Protein AF-A0A081A0J0-F1 (afdb_monomer)

Mean predicted aligned error: 15.96 Å

Radius of gyration: 33.08 Å; Cα contacts (8 Å, |Δi|>4): 119; chains: 1; bounding box: 61×86×114 Å

Solvent-accessible surface area (backbone atoms only — not comparable to full-atom values): 12455 Å² total; per-residue (Å²): 136,82,89,84,88,85,89,86,85,86,84,87,86,90,79,86,80,77,79,76,72,68,65,64,58,53,53,52,49,51,52,50,52,48,49,53,52,51,49,53,51,49,54,53,50,51,51,54,50,49,53,53,51,50,54,51,49,50,53,50,50,52,32,48,75,68,59,72,46,72,76,83,75,80,71,72,75,49,69,66,52,48,48,55,51,52,52,52,51,51,54,52,50,50,54,48,49,53,46,9,69,77,33,59,76,44,78,48,78,39,73,66,53,87,80,46,54,74,67,50,39,56,47,51,37,48,51,53,53,50,50,50,63,51,37,79,70,44,95,74,20,47,26,35,34,35,20,27,44,46,77,64,41,40,57,54,40,67,71,39,88,58,52,92,70,43,80,50,46,46,80,37,64,53,50,60,75,82,75,45,63,73,91,79,61,74,84,83,66,96,70,73,90,78,79,77,78,75,90,70,84,86,128

Foldseek 3Di:
DDDDDDDDDDDDDDDDDDDPPPPVVVVVVVVVVVVVVVVVVVVVVVVVVVVVVVVVVVVVVVCVVVCVDPDPDPQPPPPVSVVVVVVVVVVVVVVVQVLQVVAAEEEAECLCVVVDDPVRLLVVLVVVVVLLVVQSVDPRHHQYEHELDDDVNVVNQVVDPCSVVRHSYHYDNHHVVVVDDPVPDDDDDPDDDPPDDDDDDDD

InterPro domains:
  IPR007356 tRNA (guanine(9)-N1)-methyltransferase, eukaryotic [PF27710] (30-186)
  IPR007356 tRNA (guanine(9)-N1)-methyltransferase, eukaryotic [PTHR13563] (6-186)
  IPR028564 tRNA methyltransferase TRM10-type domain [PS51675] (92-203)
  IPR038459 tRNA methyltransferase TRM10-type domain superfamily [G3DSA:3.40.1280.30] (85-187)

Structure (mmCIF, N/CA/C/O backbone):
data_AF-A0A081A0J0-F1
#
_entry.id   AF-A0A081A0J0-F1
#
loop_
_atom_site.group_PDB
_atom_site.id
_atom_site.type_symbol
_atom_site.label_atom_id
_atom_site.label_alt_id
_atom_site.label_comp_id
_atom_site.label_asym_id
_atom_site.label_entity_id
_atom_site.label_seq_id
_atom_site.pdbx_PDB_ins_code
_atom_site.Cartn_x
_atom_site.Cartn_y
_atom_site.Cartn_z
_atom_site.occupancy
_atom_site.B_iso_or_equiv
_atom_site.auth_seq_id
_atom_site.auth_comp_id
_atom_site.auth_asym_id
_atom_site.auth_atom_id
_atom_site.pdbx_PDB_model_num
ATOM 1 N N . MET A 1 1 ? -17.855 55.558 83.264 1.00 35.78 1 MET A N 1
ATOM 2 C CA . MET A 1 1 ? -18.485 54.703 84.287 1.00 35.78 1 MET A CA 1
ATOM 3 C C . MET A 1 1 ? -18.697 53.335 83.668 1.00 35.78 1 MET A C 1
ATOM 5 O O . MET A 1 1 ? -19.399 53.259 82.674 1.00 35.78 1 MET A O 1
ATOM 9 N N . VAL A 1 2 ? -18.033 52.347 84.274 1.00 34.56 2 VAL A N 1
ATOM 10 C CA . VAL A 1 2 ? -18.239 50.886 84.268 1.00 34.56 2 VAL A CA 1
ATOM 11 C C . VAL A 1 2 ? -18.224 50.082 82.958 1.00 34.56 2 VAL A C 1
ATOM 13 O O . VAL A 1 2 ? -19.117 50.157 82.121 1.00 34.56 2 VAL A O 1
ATOM 16 N N . ASP A 1 3 ? -17.192 49.236 82.898 1.00 29.67 3 ASP A N 1
ATOM 17 C CA . ASP A 1 3 ? -17.058 47.958 82.199 1.00 29.67 3 ASP A CA 1
ATOM 18 C C . ASP A 1 3 ? -18.281 47.037 82.278 1.00 29.67 3 ASP A C 1
ATOM 20 O O . ASP A 1 3 ? -18.884 46.924 83.344 1.00 29.67 3 ASP A O 1
ATOM 24 N N . ILE A 1 4 ? -18.499 46.241 81.219 1.00 32.28 4 ILE A N 1
ATOM 25 C CA . ILE A 1 4 ? -18.942 44.839 81.326 1.00 32.28 4 ILE A CA 1
ATOM 26 C C . ILE A 1 4 ? -18.208 43.991 80.270 1.00 32.28 4 ILE A C 1
ATOM 28 O O . ILE A 1 4 ? -18.340 44.204 79.067 1.00 32.28 4 ILE A O 1
ATOM 32 N N . SER A 1 5 ? -17.438 43.016 80.761 1.00 37.41 5 SER A N 1
ATOM 33 C CA . SER A 1 5 ? -16.787 41.926 80.018 1.00 37.41 5 SER A CA 1
ATOM 34 C C . SER A 1 5 ? -17.764 40.813 79.627 1.00 37.41 5 SER A C 1
ATOM 36 O O . SER A 1 5 ? -18.626 40.462 80.428 1.00 37.41 5 SER A O 1
ATOM 38 N N . ALA A 1 6 ? -17.511 40.138 78.499 1.00 34.03 6 ALA A N 1
ATOM 39 C CA . ALA A 1 6 ? -17.708 38.688 78.367 1.00 34.03 6 ALA A CA 1
ATOM 40 C C . ALA A 1 6 ? -16.880 38.112 77.198 1.00 34.03 6 ALA A C 1
ATOM 42 O O . ALA A 1 6 ? -16.953 38.578 76.066 1.00 34.03 6 ALA A O 1
ATOM 43 N N . SER A 1 7 ? -16.086 37.088 77.511 1.00 37.38 7 SER A N 1
ATOM 44 C CA . SER A 1 7 ? -15.178 36.332 76.636 1.00 37.38 7 SER A CA 1
ATOM 45 C C . SER A 1 7 ? -15.886 35.143 75.981 1.00 37.38 7 SER A C 1
ATOM 47 O O . SER A 1 7 ? -16.663 34.495 76.677 1.00 37.38 7 SER A O 1
ATOM 49 N N . THR A 1 8 ? -15.573 34.772 74.724 1.00 29.36 8 THR A N 1
ATOM 50 C CA . THR A 1 8 ? -15.592 33.359 74.262 1.00 29.36 8 THR A CA 1
ATOM 51 C C . THR A 1 8 ? -14.765 33.111 72.971 1.00 29.36 8 THR A C 1
ATOM 53 O O . THR A 1 8 ? -15.042 33.702 71.937 1.00 29.36 8 THR A O 1
ATOM 56 N N . LYS A 1 9 ? -13.848 32.126 73.070 1.00 33.59 9 LYS A N 1
ATOM 57 C CA . LYS A 1 9 ? -13.232 31.194 72.078 1.00 33.59 9 LYS A CA 1
ATOM 58 C C . LYS A 1 9 ? -12.289 31.656 70.942 1.00 33.59 9 LYS A C 1
ATOM 60 O O . LYS A 1 9 ? -12.635 32.442 70.074 1.00 33.59 9 LYS A O 1
ATOM 65 N N . GLN A 1 10 ? -11.129 30.981 70.926 1.00 35.88 10 GLN A N 1
ATOM 66 C CA . GLN A 1 10 ? -10.092 30.908 69.880 1.00 35.88 10 GLN A CA 1
ATOM 67 C C . GLN A 1 10 ? -10.575 30.251 68.567 1.00 35.88 10 GLN A C 1
ATOM 69 O O . GLN A 1 10 ? -11.577 29.528 68.578 1.00 35.88 10 GLN A O 1
ATOM 74 N N . PRO A 1 11 ? -9.811 30.419 67.467 1.00 31.38 11 PRO A N 1
ATOM 75 C CA . PRO A 1 11 ? -8.870 29.351 67.081 1.00 31.38 11 PRO A CA 1
ATOM 76 C C . PRO A 1 11 ? -7.475 29.855 66.630 1.00 31.38 11 PRO A C 1
ATOM 78 O O . PRO A 1 11 ? -7.340 30.930 66.056 1.00 31.38 11 PRO A O 1
ATOM 81 N N . GLU A 1 12 ? -6.436 29.055 66.879 1.00 38.41 12 GLU A N 1
ATOM 82 C CA . GLU A 1 12 ? -5.125 29.079 66.185 1.00 38.41 12 GLU A CA 1
ATOM 83 C C . GLU A 1 12 ? -5.202 28.193 64.912 1.00 38.41 12 GLU A C 1
ATOM 85 O O . GLU A 1 12 ? -6.153 27.406 64.829 1.00 38.41 12 GLU A O 1
ATOM 90 N N . PRO A 1 13 ? -4.215 28.148 63.982 1.00 44.72 13 PRO A N 1
ATOM 91 C CA . PRO A 1 13 ? -3.017 28.988 63.775 1.00 44.72 13 PRO A CA 1
ATOM 92 C C . PRO A 1 13 ? -2.791 29.404 62.286 1.00 44.72 13 PRO A C 1
ATOM 94 O O . PRO A 1 13 ? -3.307 28.769 61.373 1.00 44.72 13 PRO A O 1
ATOM 97 N N . GLU A 1 14 ? -1.922 30.384 62.000 1.00 33.69 14 GLU A N 1
ATOM 98 C CA . GLU A 1 14 ? -1.293 30.526 60.666 1.00 33.69 14 GLU A CA 1
ATOM 99 C C . GLU A 1 14 ? 0.231 30.643 60.811 1.00 33.69 14 GLU A C 1
ATOM 101 O O . GLU A 1 14 ? 0.771 31.666 61.229 1.00 33.69 14 GLU A O 1
ATOM 106 N N . GLN A 1 15 ? 0.929 29.555 60.475 1.00 38.56 15 GLN A N 1
ATOM 107 C CA . GLN A 1 15 ? 2.358 29.558 60.165 1.00 38.56 15 GLN A CA 1
ATOM 108 C C . GLN A 1 15 ? 2.539 29.506 58.639 1.00 38.56 15 GLN A C 1
ATOM 110 O O . GLN A 1 15 ? 1.732 28.876 57.950 1.00 38.56 15 GLN A O 1
ATOM 115 N N . PRO A 1 16 ? 3.594 30.135 58.093 1.00 39.69 16 PRO A N 1
ATOM 116 C CA . PRO A 1 16 ? 3.792 30.251 56.656 1.00 39.69 16 PRO A CA 1
ATOM 117 C C . PRO A 1 16 ? 4.185 28.898 56.050 1.00 39.69 16 PRO A C 1
ATOM 119 O O . PRO A 1 16 ? 5.187 28.293 56.433 1.00 39.69 16 PRO A O 1
ATOM 122 N N . VAL A 1 17 ? 3.406 28.428 55.073 1.00 37.28 17 VAL A N 1
ATOM 123 C CA . VAL A 1 17 ? 3.723 27.219 54.306 1.00 37.28 17 VAL A CA 1
ATOM 124 C C . VAL A 1 17 ? 4.858 27.551 53.338 1.00 37.28 17 VAL A C 1
ATOM 126 O O . VAL A 1 17 ? 4.691 28.326 52.396 1.00 37.28 17 VAL A O 1
ATOM 129 N N . ALA A 1 18 ? 6.035 26.988 53.604 1.00 40.03 18 ALA A N 1
ATOM 130 C CA . ALA A 1 18 ? 7.190 27.061 52.726 1.00 40.03 18 ALA A CA 1
ATOM 131 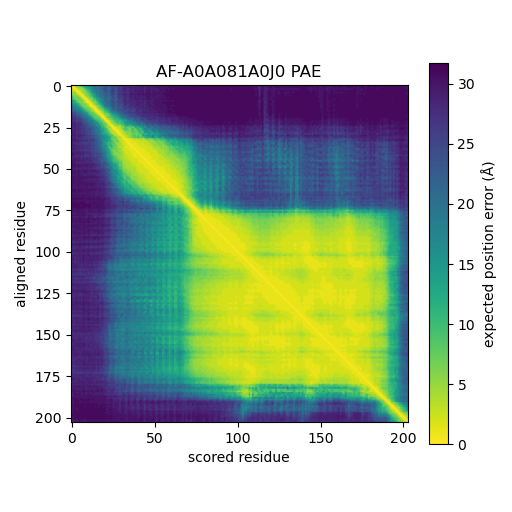C C . ALA A 1 18 ? 6.851 26.449 51.358 1.00 40.03 18 ALA A C 1
ATOM 133 O O . ALA A 1 18 ? 6.426 25.297 51.259 1.00 40.03 18 ALA A O 1
ATOM 134 N N . VAL A 1 19 ? 7.043 27.242 50.307 1.00 41.38 19 VAL A N 1
ATOM 135 C CA . VAL A 1 19 ? 6.920 26.818 48.914 1.00 41.38 19 VAL A CA 1
ATOM 136 C C . VAL A 1 19 ? 7.998 25.773 48.629 1.00 41.38 19 VAL A C 1
ATOM 138 O O . VAL A 1 19 ? 9.189 26.009 48.831 1.00 41.38 19 VAL A O 1
ATOM 141 N N . ASP A 1 20 ? 7.556 24.601 48.190 1.00 45.34 20 ASP A N 1
ATOM 142 C CA . ASP A 1 20 ? 8.378 23.429 47.916 1.00 45.34 20 ASP A CA 1
ATOM 143 C C . ASP A 1 20 ? 9.241 23.652 46.654 1.00 45.34 20 ASP A C 1
ATOM 145 O O . ASP A 1 20 ? 8.882 23.291 45.532 1.00 45.34 20 ASP A O 1
ATOM 149 N N . GLU A 1 21 ? 10.406 24.282 46.830 1.00 45.16 21 GLU A N 1
ATOM 150 C CA . GLU A 1 21 ? 11.429 24.502 45.793 1.00 45.16 21 GLU A CA 1
ATOM 151 C C . GLU A 1 21 ? 12.069 23.198 45.264 1.00 45.16 21 GLU A C 1
ATOM 153 O O . GLU A 1 21 ? 12.867 23.230 44.321 1.00 45.16 21 GLU A O 1
ATOM 158 N N . LYS A 1 22 ? 11.744 22.022 45.822 1.00 43.72 22 LYS A N 1
ATOM 159 C CA . LYS A 1 22 ? 12.423 20.765 45.462 1.00 43.72 22 LYS A CA 1
ATOM 160 C C . LYS A 1 22 ? 11.859 20.052 44.231 1.00 43.72 22 LYS A C 1
ATOM 162 O O . LYS A 1 22 ? 12.609 19.295 43.611 1.00 43.72 22 LYS A O 1
ATOM 167 N N . SER A 1 23 ? 10.611 20.295 43.818 1.00 44.69 23 SER A N 1
ATOM 168 C CA . SER A 1 23 ? 10.007 19.555 42.689 1.00 44.69 23 SER A CA 1
ATOM 169 C C . SER A 1 23 ? 10.468 20.053 41.306 1.00 44.69 23 SER A C 1
ATOM 171 O O . SER A 1 23 ? 10.679 19.256 40.392 1.00 44.69 23 SER A O 1
ATOM 173 N N . SER A 1 24 ? 10.750 21.352 41.164 1.00 53.38 24 SER A N 1
ATOM 174 C CA . SER A 1 24 ? 11.194 21.967 39.899 1.00 53.38 24 SER A CA 1
ATOM 175 C C . SER A 1 24 ? 12.611 21.530 39.480 1.00 53.38 24 SER A C 1
ATOM 177 O O . SER A 1 24 ? 12.898 21.284 38.302 1.00 53.38 24 SER A O 1
ATOM 179 N N . GLY A 1 25 ? 13.514 21.355 40.452 1.00 50.28 25 GLY A N 1
ATOM 180 C CA . GLY A 1 25 ? 14.921 21.033 40.197 1.00 50.28 25 GLY A CA 1
ATOM 181 C C . GLY A 1 25 ? 15.172 19.604 39.700 1.00 50.28 25 GLY A C 1
ATOM 182 O O . GLY A 1 25 ? 16.111 19.372 38.929 1.00 50.28 25 GLY A O 1
ATOM 183 N N . GLU A 1 26 ? 14.353 18.632 40.107 1.00 53.06 26 GLU A N 1
ATOM 184 C CA . GLU A 1 26 ? 14.495 17.244 39.654 1.00 53.06 26 GLU A CA 1
ATOM 185 C C . GLU A 1 26 ? 13.998 17.036 38.226 1.00 53.06 26 GLU A C 1
ATOM 187 O O . GLU A 1 26 ? 14.663 16.347 37.445 1.00 53.06 26 GLU A O 1
ATOM 192 N N . ASP A 1 27 ? 12.876 17.648 37.854 1.00 55.06 27 ASP A N 1
ATOM 193 C CA . ASP A 1 27 ? 12.327 17.526 36.506 1.00 55.06 27 ASP A CA 1
ATOM 194 C C . ASP A 1 27 ? 13.166 18.295 35.482 1.00 55.06 27 ASP A C 1
ATOM 196 O O . ASP A 1 27 ? 13.458 17.760 34.407 1.00 55.06 27 ASP A O 1
ATOM 200 N N . ALA A 1 28 ? 13.717 19.457 35.847 1.00 59.22 28 ALA A N 1
ATOM 201 C CA . ALA A 1 28 ? 14.722 20.151 35.041 1.00 59.22 28 ALA A CA 1
ATOM 202 C C . ALA A 1 28 ? 16.007 19.311 34.852 1.00 59.22 28 ALA A C 1
ATOM 204 O O . ALA A 1 28 ? 16.533 19.201 33.737 1.00 59.22 28 ALA A O 1
ATOM 205 N N . LYS A 1 29 ? 16.492 18.629 35.904 1.00 59.88 29 LYS A N 1
ATOM 206 C CA . LYS A 1 29 ? 17.643 17.704 35.816 1.00 59.88 29 LYS A CA 1
ATOM 207 C C . LYS A 1 29 ? 17.339 16.460 34.975 1.00 59.88 29 LYS A C 1
ATOM 209 O O . LYS A 1 29 ? 18.210 16.006 34.225 1.00 59.88 29 LYS A O 1
ATOM 214 N N . LYS A 1 30 ? 16.127 15.899 35.057 1.00 62.09 30 LYS A N 1
ATOM 215 C CA . LYS A 1 30 ? 15.680 14.761 34.230 1.00 62.09 30 LYS A CA 1
ATOM 216 C C . LYS A 1 30 ? 15.554 15.166 32.760 1.00 62.09 30 LYS A C 1
ATOM 218 O O . LYS A 1 30 ? 16.035 14.427 31.898 1.00 62.09 30 LYS A O 1
ATOM 223 N N . LEU A 1 31 ? 14.996 16.342 32.466 1.00 61.31 31 LEU A N 1
ATOM 224 C CA . LEU A 1 31 ? 14.929 16.916 31.116 1.00 61.31 31 LEU A CA 1
ATOM 225 C C . LEU A 1 31 ? 16.332 17.152 30.536 1.00 61.31 31 LEU A C 1
ATOM 227 O O . LEU A 1 31 ? 16.601 16.727 29.411 1.00 61.31 31 LEU A O 1
ATOM 231 N N . SER A 1 32 ? 17.258 17.699 31.329 1.00 74.25 32 SER A N 1
ATOM 232 C CA . SER A 1 32 ? 18.666 17.898 30.953 1.00 74.25 32 SER A CA 1
ATOM 233 C C . SER A 1 32 ? 19.398 16.574 30.667 1.00 74.25 32 SER A C 1
ATOM 235 O O . SER A 1 32 ? 20.019 16.408 29.613 1.00 74.25 32 SER A O 1
ATOM 237 N N . LYS A 1 33 ? 19.223 15.547 31.514 1.00 76.19 33 LYS A N 1
ATOM 238 C CA . LYS A 1 33 ? 19.735 14.185 31.250 1.00 76.19 33 LYS A CA 1
ATOM 239 C C . LYS A 1 33 ? 19.138 13.568 29.982 1.00 76.19 33 LYS A C 1
ATOM 241 O O . LYS A 1 33 ? 19.832 12.855 29.253 1.00 76.19 33 LYS A O 1
ATOM 246 N N . ARG A 1 34 ? 17.857 13.820 29.699 1.00 80.19 34 ARG A N 1
ATOM 247 C CA . ARG A 1 34 ? 17.163 13.303 28.510 1.00 80.19 34 ARG A CA 1
ATOM 248 C C . ARG A 1 34 ? 17.655 13.988 27.233 1.00 80.19 34 ARG A C 1
ATOM 250 O O . ARG A 1 34 ? 17.880 13.291 26.243 1.00 80.19 34 ARG A O 1
ATOM 257 N N . ALA A 1 35 ? 17.897 15.298 27.278 1.00 81.19 35 ALA A N 1
ATOM 258 C CA . ALA A 1 35 ? 18.512 16.065 26.195 1.00 81.19 35 ALA A CA 1
ATOM 259 C C . ALA A 1 35 ? 19.936 15.567 25.897 1.00 81.19 35 ALA A C 1
ATOM 261 O O . ALA A 1 35 ? 20.231 15.208 24.758 1.00 81.19 35 ALA A O 1
ATOM 262 N N . MET A 1 36 ? 20.767 15.388 26.928 1.00 80.94 36 MET A N 1
ATOM 263 C CA . MET A 1 36 ? 22.120 14.829 26.800 1.00 80.94 36 MET A CA 1
ATOM 264 C C . MET A 1 36 ? 22.121 13.410 26.212 1.00 80.94 36 MET A C 1
ATOM 266 O O . MET A 1 36 ? 22.926 13.081 25.339 1.00 80.94 36 MET A O 1
ATOM 270 N N . ARG A 1 37 ? 21.186 12.547 26.635 1.00 85.50 37 ARG A N 1
ATOM 271 C CA . ARG A 1 37 ? 21.051 11.187 26.084 1.00 85.50 37 ARG A CA 1
ATOM 272 C C . ARG A 1 37 ? 20.587 11.201 24.625 1.00 85.50 37 ARG A C 1
ATOM 274 O O . ARG A 1 37 ? 21.027 10.349 23.853 1.00 85.50 37 ARG A O 1
ATOM 281 N N . LYS A 1 38 ? 19.707 12.134 24.247 1.00 88.81 38 LYS A N 1
ATOM 282 C CA . LYS A 1 38 ? 19.254 12.329 22.861 1.00 88.81 38 LYS A CA 1
ATOM 283 C C . LYS A 1 38 ? 20.410 12.792 21.976 1.00 88.81 38 LYS A C 1
ATOM 285 O O . LYS A 1 38 ? 20.602 12.212 20.911 1.00 88.81 38 LYS A O 1
ATOM 290 N N . GLU A 1 39 ? 21.214 13.736 22.454 1.00 85.56 39 GLU A N 1
ATOM 291 C CA . GLU A 1 39 ? 22.381 14.245 21.734 1.00 85.56 39 GLU A CA 1
ATOM 292 C C . GLU A 1 39 ? 23.450 13.169 21.545 1.00 85.56 39 GLU A C 1
ATOM 294 O O . GLU A 1 39 ? 23.871 12.895 20.424 1.00 85.56 39 GLU A O 1
ATOM 299 N N . LYS A 1 40 ? 23.790 12.435 22.610 1.00 87.75 40 LYS A N 1
ATOM 300 C CA . LYS A 1 40 ? 24.717 11.298 22.524 1.00 87.75 40 LYS A CA 1
ATOM 301 C C . LYS A 1 40 ? 24.239 10.238 21.529 1.00 87.75 40 LYS A C 1
ATOM 303 O O . LYS A 1 40 ? 25.039 9.713 20.762 1.00 87.75 40 LYS A O 1
ATOM 308 N N . ARG A 1 41 ? 22.936 9.924 21.507 1.00 88.25 41 ARG A N 1
ATOM 309 C CA . ARG A 1 41 ? 22.352 8.995 20.520 1.00 88.25 41 ARG A CA 1
ATOM 310 C C . ARG A 1 41 ? 22.418 9.547 19.096 1.00 88.25 41 ARG A C 1
ATOM 312 O O . ARG A 1 41 ? 22.644 8.764 18.175 1.00 88.25 41 ARG A O 1
ATOM 319 N N . ARG A 1 42 ? 22.224 10.856 18.908 1.00 89.50 42 ARG A N 1
ATOM 320 C CA . ARG A 1 42 ? 22.355 11.523 17.607 1.00 89.50 42 ARG A CA 1
ATOM 321 C C . ARG A 1 42 ? 23.787 11.415 17.091 1.00 89.50 42 ARG A C 1
ATOM 323 O O . ARG A 1 42 ? 23.972 10.838 16.024 1.00 89.50 42 ARG A O 1
ATOM 330 N N . LEU A 1 43 ? 24.770 11.824 17.892 1.00 89.62 43 LEU A N 1
ATOM 331 C CA . LEU A 1 43 ? 26.196 11.736 17.560 1.00 89.62 43 LEU A CA 1
ATOM 332 C C . LEU A 1 43 ? 26.619 10.294 17.246 1.00 89.62 43 LEU A C 1
ATOM 334 O O . LEU A 1 43 ? 27.197 10.031 16.197 1.00 89.62 43 LEU A O 1
ATOM 338 N N . GLN A 1 44 ? 26.226 9.326 18.081 1.00 89.38 44 GLN A N 1
ATOM 339 C CA . GLN A 1 44 ? 26.483 7.904 17.817 1.00 89.38 44 GLN A CA 1
ATOM 340 C C . GLN A 1 44 ? 25.808 7.411 16.530 1.00 89.38 44 GLN A C 1
ATOM 342 O O . GLN A 1 44 ? 26.356 6.573 15.814 1.00 89.38 44 GLN A O 1
ATOM 347 N N . SER A 1 45 ? 24.600 7.890 16.219 1.00 88.00 45 SER A N 1
ATOM 348 C CA . SER A 1 45 ? 23.934 7.550 14.963 1.00 88.00 45 SER A CA 1
ATOM 349 C C . SER A 1 45 ? 24.641 8.170 13.759 1.00 88.00 45 SER A C 1
ATOM 351 O O . SER A 1 45 ? 24.683 7.525 12.712 1.00 88.00 45 SER A O 1
ATOM 353 N N . GLU A 1 46 ? 25.131 9.400 13.866 1.00 91.56 46 GLU A N 1
ATOM 354 C CA . GLU A 1 46 ? 25.860 10.105 12.810 1.00 91.56 46 GLU A CA 1
ATOM 355 C C . GLU A 1 46 ? 27.209 9.442 12.543 1.00 91.56 46 GLU A C 1
ATOM 357 O O . GLU A 1 46 ? 27.511 9.124 11.394 1.00 91.56 46 GLU A O 1
ATOM 362 N N . GLU A 1 47 ? 27.946 9.097 13.596 1.00 91.19 47 GLU A N 1
ATOM 363 C CA . GLU A 1 47 ? 29.194 8.340 13.521 1.00 91.19 47 GLU A CA 1
ATOM 364 C C . GLU A 1 47 ? 28.975 6.974 12.854 1.00 91.19 47 GLU A C 1
ATOM 366 O O . GLU A 1 47 ? 29.626 6.640 11.863 1.00 91.19 47 GLU A O 1
ATOM 371 N N . ARG A 1 48 ? 27.968 6.205 13.297 1.00 89.50 48 ARG A N 1
ATOM 372 C CA . ARG A 1 48 ? 27.605 4.921 12.665 1.00 89.50 48 ARG A CA 1
ATOM 373 C C . ARG A 1 48 ? 27.236 5.086 11.190 1.00 89.50 48 ARG A C 1
ATOM 375 O O . ARG A 1 48 ? 27.602 4.244 10.366 1.00 89.50 48 ARG A O 1
ATOM 382 N N . LYS A 1 49 ? 26.509 6.152 10.834 1.00 89.94 49 LYS A N 1
ATOM 383 C CA . LYS A 1 49 ? 26.168 6.472 9.437 1.00 89.94 49 LYS A CA 1
ATOM 384 C C . LYS A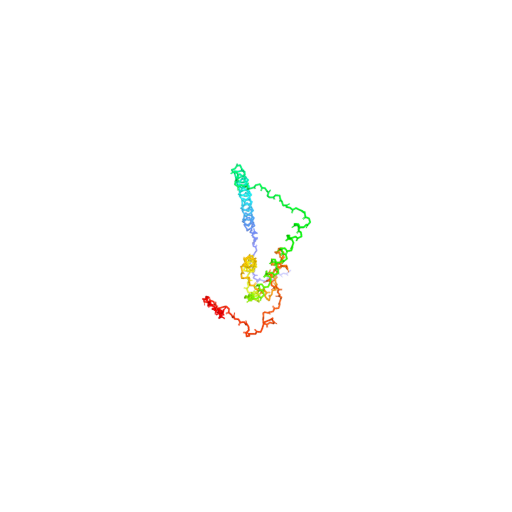 1 49 ? 27.424 6.805 8.628 1.00 89.94 49 LYS A C 1
ATOM 386 O O . LYS A 1 49 ? 27.555 6.299 7.512 1.00 89.94 49 LYS A O 1
ATOM 391 N N . ALA A 1 50 ? 28.346 7.591 9.181 1.00 92.12 50 ALA A N 1
ATOM 392 C CA . ALA A 1 50 ? 29.605 7.964 8.543 1.00 92.12 50 ALA A CA 1
ATOM 393 C C . ALA A 1 50 ? 30.497 6.738 8.300 1.00 92.12 50 ALA A C 1
ATOM 395 O O . ALA A 1 50 ? 30.892 6.490 7.159 1.00 92.12 50 ALA A O 1
ATOM 396 N N . VAL A 1 51 ? 30.704 5.897 9.317 1.00 92.38 51 VAL A N 1
ATOM 397 C CA . VAL A 1 51 ? 31.469 4.643 9.210 1.00 92.38 51 VAL A CA 1
ATOM 398 C C . VAL A 1 51 ? 30.857 3.713 8.162 1.00 92.38 51 VAL A C 1
ATOM 400 O O . VAL A 1 51 ? 31.558 3.192 7.294 1.00 92.38 51 VAL A O 1
ATOM 403 N N . LYS A 1 52 ? 29.528 3.542 8.163 1.00 89.44 52 LYS A N 1
ATOM 404 C CA . LYS A 1 52 ? 28.835 2.716 7.162 1.00 89.44 52 LYS A CA 1
ATOM 405 C C . LYS A 1 52 ? 28.975 3.287 5.748 1.00 89.44 52 LYS A C 1
ATOM 407 O O . LYS A 1 52 ? 29.104 2.515 4.799 1.00 89.44 52 LYS A O 1
ATOM 412 N N . LYS A 1 53 ? 28.963 4.615 5.590 1.00 90.38 53 LYS A N 1
ATOM 413 C CA . LYS A 1 53 ? 29.180 5.295 4.303 1.00 90.38 53 LYS A CA 1
ATOM 414 C C . LYS A 1 53 ? 30.606 5.077 3.798 1.00 90.38 53 LYS A C 1
ATOM 416 O O . LYS A 1 53 ? 30.766 4.728 2.632 1.00 90.38 53 LYS A O 1
ATOM 421 N N . LEU A 1 54 ? 31.612 5.215 4.661 1.00 90.88 54 LEU A N 1
ATOM 422 C CA . LEU A 1 54 ? 33.015 4.958 4.323 1.00 90.88 54 LEU A CA 1
ATOM 423 C C . LEU A 1 54 ? 33.242 3.491 3.947 1.00 90.88 54 LEU A C 1
ATOM 425 O O . LEU A 1 54 ? 33.763 3.219 2.871 1.00 90.88 54 LEU A O 1
ATOM 429 N N . LYS A 1 55 ? 32.740 2.542 4.748 1.00 91.44 55 LYS A N 1
ATOM 430 C CA . LYS A 1 55 ? 32.841 1.104 4.452 1.00 91.44 55 LYS A CA 1
ATOM 431 C C . LYS A 1 55 ? 32.163 0.735 3.131 1.00 91.44 55 LYS A C 1
ATOM 433 O O . LYS A 1 55 ? 32.705 -0.057 2.372 1.00 91.44 55 LYS A O 1
ATOM 438 N N . ARG A 1 56 ? 31.004 1.328 2.818 1.00 86.62 56 ARG A N 1
ATOM 439 C CA . ARG A 1 56 ? 30.329 1.144 1.519 1.00 86.62 56 ARG A CA 1
ATOM 440 C C . ARG A 1 56 ? 31.140 1.708 0.355 1.00 86.62 56 ARG A C 1
ATOM 442 O O . ARG A 1 56 ? 31.218 1.045 -0.673 1.00 86.62 56 ARG A O 1
ATOM 449 N N . LYS A 1 57 ? 31.729 2.899 0.509 1.00 86.19 57 LYS A N 1
ATOM 450 C CA . LYS A 1 57 ? 32.608 3.497 -0.506 1.00 86.19 57 LYS A CA 1
ATOM 451 C C . LYS A 1 57 ? 33.836 2.627 -0.749 1.00 86.19 57 LYS A C 1
ATOM 453 O O . LYS A 1 57 ? 34.141 2.354 -1.902 1.00 86.19 57 LYS A O 1
ATOM 458 N N . GLU A 1 58 ? 34.479 2.138 0.308 1.00 88.56 58 GLU A N 1
ATOM 459 C CA . GLU A 1 58 ? 35.651 1.272 0.172 1.00 88.56 58 GLU A CA 1
ATOM 460 C C . GLU A 1 58 ? 35.286 -0.072 -0.456 1.00 88.56 58 GLU A C 1
ATOM 462 O O . GLU A 1 58 ? 35.929 -0.500 -1.404 1.00 88.56 58 GLU A O 1
ATOM 467 N N . GLN A 1 59 ? 34.179 -0.692 -0.037 1.00 84.75 59 GLN A N 1
ATOM 468 C CA . GLN A 1 59 ? 33.668 -1.903 -0.685 1.00 84.75 59 GLN A CA 1
ATOM 469 C C . GLN A 1 59 ? 33.342 -1.679 -2.164 1.00 84.75 59 GLN A C 1
ATOM 471 O O . GLN A 1 59 ? 33.617 -2.552 -2.980 1.00 84.75 59 GLN A O 1
ATOM 476 N N . GLN A 1 60 ? 32.763 -0.534 -2.535 1.00 81.12 60 GLN A N 1
ATOM 477 C CA . GLN A 1 60 ? 32.548 -0.191 -3.942 1.00 81.12 60 GLN A CA 1
ATOM 478 C C . GLN A 1 60 ? 33.868 0.014 -4.683 1.00 81.12 60 GLN A C 1
ATOM 480 O O . GLN A 1 60 ? 33.992 -0.452 -5.809 1.00 81.12 60 GLN A O 1
ATOM 485 N N . ARG A 1 61 ? 34.856 0.663 -4.062 1.00 83.88 61 ARG A N 1
ATOM 486 C CA . ARG A 1 61 ? 36.173 0.907 -4.655 1.00 83.88 61 ARG A CA 1
ATOM 487 C C . ARG A 1 61 ? 36.932 -0.398 -4.887 1.00 83.88 61 ARG A C 1
ATOM 489 O O . ARG A 1 61 ? 37.397 -0.614 -5.996 1.00 83.88 61 ARG A O 1
ATOM 496 N N . VAL A 1 62 ? 36.951 -1.297 -3.901 1.00 86.06 62 VAL A N 1
ATOM 497 C CA . VAL A 1 62 ? 37.530 -2.648 -4.004 1.00 86.06 62 VAL A CA 1
ATOM 498 C C . VAL A 1 62 ? 36.805 -3.471 -5.065 1.00 86.06 62 VAL A C 1
ATOM 500 O O . VAL A 1 62 ? 37.443 -4.056 -5.929 1.00 86.06 62 VAL A O 1
ATOM 503 N N . LYS A 1 63 ? 35.465 -3.479 -5.073 1.00 81.31 63 LYS A N 1
ATOM 504 C CA . LYS A 1 63 ? 34.707 -4.188 -6.114 1.00 81.31 63 LYS A CA 1
ATOM 505 C C . LYS A 1 63 ? 34.966 -3.611 -7.513 1.00 81.31 63 LYS A C 1
ATOM 507 O O . LYS A 1 63 ? 35.017 -4.379 -8.465 1.00 81.31 63 LYS A O 1
ATOM 512 N N . LYS A 1 64 ? 35.137 -2.288 -7.644 1.00 78.94 64 LYS A N 1
ATOM 513 C CA . LYS A 1 64 ? 35.480 -1.625 -8.912 1.00 78.94 64 LYS A CA 1
ATOM 514 C C . LYS A 1 64 ? 36.901 -1.979 -9.362 1.00 78.94 64 LYS A C 1
ATOM 516 O O . LYS A 1 64 ? 37.087 -2.310 -10.523 1.00 78.94 64 LYS A O 1
ATOM 521 N N . ALA A 1 65 ? 37.871 -1.945 -8.447 1.00 81.12 65 ALA A N 1
ATOM 522 C CA . ALA A 1 65 ? 39.264 -2.306 -8.713 1.00 81.12 65 ALA A CA 1
ATOM 523 C C . ALA A 1 65 ? 39.416 -3.787 -9.096 1.00 81.12 65 ALA A C 1
ATOM 525 O O . ALA A 1 65 ? 40.174 -4.110 -10.000 1.00 81.12 65 ALA A O 1
ATOM 526 N N . ASN A 1 66 ? 38.630 -4.670 -8.474 1.00 84.88 66 ASN A N 1
ATOM 527 C CA . ASN A 1 66 ? 38.635 -6.107 -8.755 1.00 84.88 66 ASN A CA 1
ATOM 528 C C . ASN A 1 66 ? 37.783 -6.494 -9.982 1.00 84.88 66 ASN A C 1
ATOM 530 O O . ASN A 1 66 ? 37.537 -7.679 -10.189 1.00 84.88 66 ASN A O 1
ATOM 534 N N . GLY A 1 67 ? 37.242 -5.533 -10.744 1.00 73.62 67 GLY A N 1
ATOM 535 C CA . GLY A 1 67 ? 36.388 -5.811 -11.911 1.00 73.62 67 GLY A CA 1
ATOM 536 C C . GLY A 1 67 ? 35.045 -6.489 -11.590 1.00 73.62 67 GLY A C 1
ATOM 537 O O . GLY A 1 67 ? 34.304 -6.860 -12.493 1.00 73.62 67 GLY A O 1
ATOM 538 N N . LEU A 1 68 ? 34.691 -6.620 -10.306 1.00 75.56 68 LEU A N 1
ATOM 539 C CA . LEU A 1 68 ? 33.433 -7.208 -9.825 1.00 75.56 68 LEU A CA 1
ATOM 540 C C . LEU A 1 68 ? 32.231 -6.268 -10.017 1.00 75.56 68 LEU A C 1
ATOM 542 O O . LEU A 1 68 ? 31.088 -6.668 -9.793 1.00 75.56 68 LEU A O 1
ATOM 546 N N . ILE A 1 69 ? 32.477 -5.005 -10.382 1.00 68.31 69 ILE A N 1
ATOM 547 C CA . ILE A 1 69 ? 31.448 -4.071 -10.843 1.00 68.31 69 ILE A CA 1
ATOM 548 C C . ILE A 1 69 ? 31.577 -3.989 -12.366 1.00 68.31 69 ILE A C 1
ATOM 550 O O . ILE A 1 69 ? 32.547 -3.390 -12.835 1.00 68.31 69 ILE A O 1
ATOM 554 N N . PRO A 1 70 ? 30.628 -4.558 -13.134 1.00 64.44 70 PRO A N 1
ATOM 555 C CA . PRO A 1 70 ? 30.613 -4.357 -14.573 1.00 64.44 70 PRO A CA 1
ATOM 556 C C . PRO A 1 70 ? 30.570 -2.852 -14.879 1.00 64.44 70 PRO A C 1
ATOM 558 O O . PRO A 1 70 ? 29.955 -2.101 -14.107 1.00 64.44 70 PRO A O 1
ATOM 561 N N . PRO A 1 71 ? 31.205 -2.388 -15.972 1.00 63.53 71 PRO A N 1
ATOM 562 C CA . PRO A 1 71 ? 31.071 -1.001 -16.397 1.00 63.53 71 PRO A CA 1
ATOM 563 C C . PRO A 1 71 ? 29.579 -0.643 -16.475 1.00 63.53 71 PRO A C 1
ATOM 565 O O . PRO A 1 71 ? 28.766 -1.527 -16.784 1.00 63.53 71 PRO A O 1
ATOM 568 N N . PRO A 1 72 ? 29.185 0.606 -16.150 1.00 66.75 72 PRO A N 1
ATOM 569 C CA . PRO A 1 72 ? 27.802 1.025 -16.315 1.00 66.75 72 PRO A CA 1
ATOM 570 C C . PRO A 1 72 ? 27.382 0.661 -17.734 1.00 66.75 72 PRO A C 1
ATOM 572 O O . PRO A 1 72 ? 27.998 1.130 -18.686 1.00 66.75 72 PRO A O 1
ATOM 575 N N . LYS A 1 73 ? 26.395 -0.233 -17.879 1.00 67.25 73 LYS A N 1
ATOM 576 C CA . LYS A 1 73 ? 25.819 -0.492 -19.197 1.00 67.25 73 LYS A CA 1
ATOM 577 C C . LYS A 1 73 ? 25.331 0.857 -19.699 1.00 67.25 73 LYS A C 1
ATOM 579 O O . LYS A 1 73 ? 24.479 1.452 -19.036 1.00 67.25 73 LYS A O 1
ATOM 584 N N . GLU A 1 74 ? 25.894 1.338 -20.804 1.00 70.69 74 GLU A N 1
ATOM 585 C CA . GLU A 1 74 ? 25.360 2.507 -21.487 1.00 70.69 74 GLU A CA 1
ATOM 586 C C . GLU A 1 74 ? 23.892 2.206 -21.768 1.00 70.69 74 GLU A C 1
ATOM 588 O O . GLU A 1 74 ? 23.535 1.244 -22.454 1.00 70.69 74 GLU A O 1
ATOM 593 N N . LEU A 1 75 ? 23.021 2.938 -21.081 1.00 74.56 75 LEU A N 1
ATOM 594 C CA . LEU A 1 75 ? 21.600 2.805 -21.301 1.00 74.56 75 LEU A CA 1
ATOM 595 C C . LEU A 1 75 ? 21.349 3.439 -22.654 1.00 74.56 75 LEU A C 1
ATOM 597 O O . LEU A 1 75 ? 21.540 4.636 -22.801 1.00 74.56 75 LEU A O 1
ATOM 601 N N . ASP A 1 76 ? 20.913 2.639 -23.620 1.00 82.50 76 ASP A N 1
ATOM 602 C CA . ASP A 1 76 ? 20.428 3.174 -24.886 1.00 82.50 76 ASP A CA 1
ATOM 603 C C . ASP A 1 76 ? 19.313 4.191 -24.588 1.00 82.50 76 ASP A C 1
ATOM 605 O O . ASP A 1 76 ? 18.315 3.855 -23.935 1.00 82.50 76 ASP A O 1
ATOM 609 N N . MET A 1 77 ? 19.556 5.449 -24.950 1.00 87.62 77 MET A N 1
ATOM 610 C CA . MET A 1 77 ? 18.645 6.573 -24.734 1.00 87.62 77 MET A CA 1
ATOM 611 C C . MET A 1 77 ? 17.926 6.975 -26.023 1.00 87.62 77 MET A C 1
ATOM 613 O O . MET A 1 77 ? 17.261 8.009 -26.027 1.00 87.62 77 MET A O 1
ATOM 617 N N . SER A 1 78 ? 18.033 6.178 -27.094 1.00 92.38 78 SER A N 1
ATOM 618 C CA . SER A 1 78 ? 17.212 6.363 -28.289 1.00 92.38 78 SER A CA 1
ATOM 619 C C . SER A 1 78 ? 15.729 6.403 -27.920 1.00 92.38 78 SER A C 1
ATOM 621 O O . SER A 1 78 ? 15.280 5.744 -26.972 1.00 92.38 78 SER A O 1
ATOM 623 N N . GLU A 1 79 ? 14.951 7.181 -28.672 1.00 92.56 79 GLU A N 1
ATOM 624 C CA . GLU A 1 79 ? 13.509 7.304 -28.444 1.00 92.56 79 GLU A CA 1
ATOM 625 C C . GLU A 1 79 ? 12.822 5.934 -28.455 1.00 92.56 79 GLU A C 1
ATOM 627 O O . GLU A 1 79 ? 11.999 5.645 -27.586 1.00 92.56 79 GLU A O 1
ATOM 632 N N . GLU A 1 80 ? 13.243 5.045 -29.358 1.00 94.00 80 GLU A N 1
ATOM 633 C CA . GLU A 1 80 ? 12.736 3.678 -29.452 1.00 94.00 80 GLU A CA 1
ATOM 634 C C . GLU A 1 80 ? 13.042 2.853 -28.189 1.00 94.00 80 GLU A C 1
ATOM 636 O O . GLU A 1 80 ? 12.163 2.176 -27.644 1.00 94.00 80 GLU A O 1
ATOM 641 N N . ALA A 1 81 ? 14.269 2.922 -27.661 1.00 90.81 81 ALA A N 1
ATOM 642 C CA . ALA A 1 81 ? 14.632 2.217 -26.435 1.00 90.81 81 ALA A CA 1
ATOM 643 C C . ALA A 1 81 ? 13.879 2.755 -25.212 1.00 90.81 81 ALA A C 1
ATOM 645 O O . ALA A 1 81 ? 13.469 1.972 -24.341 1.00 90.81 81 ALA A O 1
ATOM 646 N N . VAL A 1 82 ? 13.670 4.073 -25.142 1.00 92.25 82 VAL A N 1
ATOM 647 C CA . VAL A 1 82 ? 12.866 4.723 -24.100 1.00 92.25 82 VAL A CA 1
ATOM 648 C C . VAL A 1 82 ? 11.408 4.283 -24.200 1.00 92.25 82 VAL A C 1
ATOM 650 O O . VAL A 1 82 ? 10.842 3.864 -23.187 1.00 92.25 82 VAL A O 1
ATOM 653 N N . GLN A 1 83 ? 10.819 4.300 -25.396 1.00 94.75 83 GLN A N 1
ATOM 654 C CA . GLN A 1 83 ? 9.441 3.871 -25.621 1.00 94.75 83 GLN A CA 1
ATOM 655 C C . GLN A 1 83 ? 9.255 2.406 -25.222 1.00 94.75 83 GLN A C 1
ATOM 657 O O . GLN A 1 83 ? 8.438 2.094 -24.360 1.00 94.75 83 GLN A O 1
ATOM 662 N N . ARG A 1 84 ? 10.147 1.520 -25.673 1.00 94.69 84 ARG A N 1
ATOM 663 C CA . ARG A 1 84 ? 10.125 0.098 -25.308 1.00 94.69 84 ARG A CA 1
ATOM 664 C C . ARG A 1 84 ? 10.240 -0.136 -23.798 1.00 94.69 84 ARG A C 1
ATOM 666 O O . ARG A 1 84 ? 9.759 -1.139 -23.268 1.00 94.69 84 ARG A O 1
ATOM 673 N N . ARG A 1 85 ? 10.951 0.723 -23.056 1.00 93.31 85 ARG A N 1
ATOM 674 C CA . ARG A 1 85 ? 10.998 0.658 -21.579 1.00 93.31 85 ARG A CA 1
ATOM 675 C C . ARG A 1 85 ? 9.666 1.085 -20.960 1.00 93.31 85 ARG A C 1
ATOM 677 O O . ARG A 1 85 ? 9.239 0.416 -20.021 1.00 93.31 85 ARG A O 1
ATOM 684 N N . LYS A 1 86 ? 9.025 2.138 -21.478 1.00 95.56 86 LYS A N 1
ATOM 685 C CA . LYS A 1 86 ? 7.688 2.575 -21.044 1.00 95.56 86 LYS A CA 1
ATOM 686 C C . LYS A 1 86 ? 6.649 1.484 -21.294 1.00 95.56 86 LYS A C 1
ATOM 688 O O . LYS A 1 86 ? 5.977 1.092 -20.347 1.00 95.56 86 LYS A O 1
ATOM 693 N N . ASP A 1 87 ? 6.616 0.911 -22.493 1.00 97.06 87 ASP A N 1
ATOM 694 C CA . ASP A 1 87 ? 5.660 -0.144 -22.859 1.00 97.06 87 ASP A CA 1
ATOM 695 C C . ASP A 1 87 ? 5.813 -1.369 -21.953 1.00 97.06 87 ASP A C 1
ATOM 697 O O . ASP A 1 87 ? 4.844 -1.881 -21.401 1.00 97.06 87 ASP A O 1
ATOM 701 N N . ARG A 1 88 ? 7.057 -1.790 -21.683 1.00 96.38 88 ARG A N 1
ATOM 702 C CA . ARG A 1 88 ? 7.328 -2.877 -20.727 1.00 96.38 88 ARG A CA 1
ATOM 703 C C . ARG A 1 88 ? 6.901 -2.542 -19.301 1.00 96.38 88 ARG A C 1
ATOM 705 O O . ARG A 1 88 ? 6.534 -3.450 -18.560 1.00 96.38 88 ARG A O 1
ATOM 712 N N . ALA A 1 89 ? 6.999 -1.284 -18.880 1.00 95.81 89 ALA A N 1
ATOM 713 C CA . ALA A 1 89 ? 6.541 -0.867 -17.559 1.00 95.81 89 ALA A CA 1
ATOM 714 C C . ALA A 1 89 ? 5.008 -0.892 -17.464 1.00 95.81 89 ALA A C 1
ATOM 716 O O . ALA A 1 89 ? 4.485 -1.366 -16.456 1.00 95.81 89 ALA A O 1
ATOM 717 N N . ILE A 1 90 ? 4.313 -0.451 -18.516 1.00 97.12 90 ILE A N 1
ATOM 718 C CA . ILE A 1 90 ? 2.849 -0.507 -18.632 1.00 97.12 90 ILE A CA 1
ATOM 719 C C . ILE A 1 90 ? 2.382 -1.964 -18.616 1.00 97.12 90 ILE A C 1
ATOM 721 O O . ILE A 1 90 ? 1.647 -2.341 -17.710 1.00 97.12 90 ILE A O 1
ATOM 725 N N . ALA A 1 91 ? 2.924 -2.814 -19.493 1.00 97.44 91 ALA A N 1
ATOM 726 C CA . ALA A 1 91 ? 2.560 -4.229 -19.562 1.00 97.44 91 ALA A CA 1
ATOM 727 C C . ALA A 1 91 ? 2.788 -4.964 -18.228 1.00 97.44 91 ALA A C 1
ATOM 729 O O . ALA A 1 91 ? 1.968 -5.771 -17.797 1.00 97.44 91 ALA A O 1
ATOM 730 N N . ARG A 1 92 ? 3.885 -4.658 -17.517 1.00 95.44 92 ARG A N 1
ATOM 731 C CA . ARG A 1 92 ? 4.133 -5.204 -16.169 1.00 95.44 92 ARG A CA 1
ATOM 732 C C . ARG A 1 92 ? 3.103 -4.735 -15.148 1.00 95.44 92 ARG A C 1
ATOM 734 O O . ARG A 1 92 ? 2.726 -5.520 -14.285 1.00 95.44 92 ARG A O 1
ATOM 741 N N . ARG A 1 93 ? 2.688 -3.469 -15.210 1.00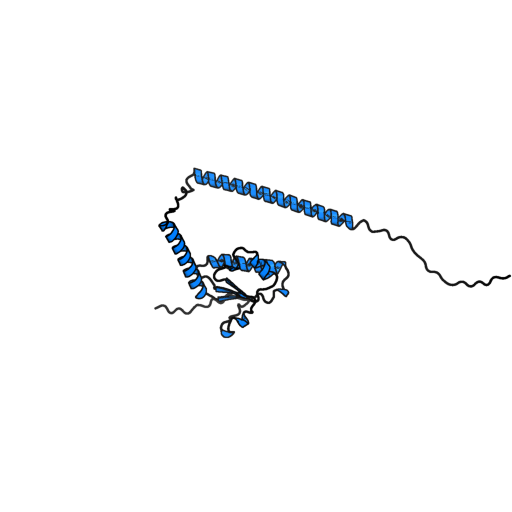 95.69 93 ARG A N 1
ATOM 742 C CA . ARG A 1 93 ? 1.665 -2.909 -14.321 1.00 95.69 93 ARG A CA 1
ATOM 743 C C . ARG A 1 93 ? 0.294 -3.525 -14.593 1.00 95.69 93 ARG A C 1
ATOM 745 O O . ARG A 1 93 ? -0.424 -3.808 -13.644 1.00 95.69 93 ARG A O 1
ATOM 752 N N . GLU A 1 94 ? -0.061 -3.727 -15.853 1.00 97.12 94 GLU A N 1
ATOM 753 C CA . GLU A 1 94 ? -1.334 -4.336 -16.245 1.00 97.12 94 GLU A CA 1
ATOM 754 C C . GLU A 1 94 ? -1.390 -5.807 -15.833 1.00 97.12 94 GLU A C 1
ATOM 756 O O . GLU A 1 94 ? -2.327 -6.201 -15.146 1.00 97.12 94 GLU A O 1
ATOM 761 N N . ALA A 1 95 ? -0.345 -6.589 -16.132 1.00 96.62 95 ALA A N 1
ATOM 762 C CA . ALA A 1 95 ? -0.219 -7.971 -15.653 1.00 96.62 95 ALA A CA 1
ATOM 763 C C . ALA A 1 95 ? -0.276 -8.050 -14.115 1.00 96.62 95 ALA A C 1
ATOM 765 O O . ALA A 1 95 ? -0.999 -8.874 -13.565 1.00 96.62 95 ALA A O 1
ATOM 766 N N . TYR A 1 96 ? 0.424 -7.115 -13.459 1.00 97.31 96 TYR A N 1
ATOM 767 C CA . TYR A 1 96 ? 0.167 -6.585 -12.117 1.00 97.31 96 TYR A CA 1
ATOM 768 C C . TYR A 1 96 ? -1.267 -6.755 -11.608 1.00 97.31 96 TYR A C 1
ATOM 770 O O . TYR A 1 96 ? -1.609 -7.584 -10.765 1.00 97.31 96 TYR A O 1
ATOM 778 N N . LEU A 1 97 ? -2.075 -5.826 -12.104 1.00 97.25 97 LEU A N 1
ATOM 779 C CA . LEU A 1 97 ? -3.423 -5.559 -11.640 1.00 97.25 97 LEU A CA 1
ATOM 780 C C . LEU A 1 97 ? -4.383 -6.685 -12.020 1.00 97.25 97 LEU A C 1
ATOM 782 O O . LEU A 1 97 ? -5.232 -7.024 -11.206 1.00 97.25 97 LEU A O 1
ATOM 786 N N . MET A 1 98 ? -4.213 -7.296 -13.197 1.00 97.19 98 MET A N 1
ATOM 787 C CA . MET A 1 98 ? -5.006 -8.460 -13.607 1.00 97.19 98 MET A CA 1
ATOM 788 C C . MET A 1 98 ? -4.795 -9.635 -12.648 1.00 97.19 98 MET A C 1
ATOM 790 O O . MET A 1 98 ? -5.763 -10.153 -12.100 1.00 97.19 98 MET A O 1
ATOM 794 N N . ALA A 1 99 ? -3.538 -9.983 -12.350 1.00 96.94 99 ALA A N 1
ATOM 795 C CA . ALA A 1 99 ? -3.232 -11.063 -11.413 1.00 96.94 99 ALA A CA 1
ATOM 796 C C . ALA A 1 99 ? -3.749 -10.782 -9.992 1.00 96.94 99 ALA A C 1
ATOM 798 O O . ALA A 1 99 ? -4.090 -11.711 -9.267 1.00 96.94 99 ALA A O 1
ATOM 799 N N . ALA A 1 100 ? -3.793 -9.511 -9.581 1.00 97.31 100 ALA A N 1
ATOM 800 C CA . ALA A 1 100 ? -4.332 -9.135 -8.280 1.00 97.31 100 ALA A CA 1
ATOM 801 C C . ALA A 1 100 ? -5.862 -9.228 -8.238 1.00 97.31 100 ALA A C 1
ATOM 803 O O . ALA A 1 100 ? -6.405 -9.689 -7.238 1.00 97.31 100 ALA A O 1
ATOM 804 N N . GLU A 1 101 ? -6.553 -8.816 -9.305 1.00 95.56 101 GLU A N 1
ATOM 805 C CA . GLU A 1 101 ? -8.018 -8.884 -9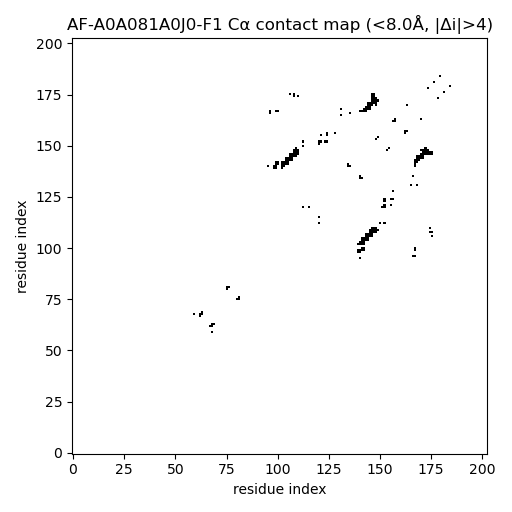.392 1.00 95.56 101 GLU A CA 1
ATOM 806 C C . GLU A 1 101 ? -8.531 -10.328 -9.412 1.00 95.56 101 GLU A C 1
ATOM 808 O O . GLU A 1 101 ? -9.530 -10.632 -8.762 1.00 95.56 101 GLU A O 1
ATOM 813 N N . GLU A 1 102 ? -7.820 -11.219 -10.106 1.00 93.50 102 GLU A N 1
ATOM 814 C CA . GLU A 1 102 ? -8.080 -12.666 -10.107 1.00 93.50 102 GLU A CA 1
ATOM 815 C C . GLU A 1 102 ? -7.616 -13.356 -8.813 1.00 93.50 102 GLU A C 1
ATOM 817 O O . GLU A 1 102 ? -7.998 -14.492 -8.525 1.00 93.50 102 GLU A O 1
ATOM 822 N N . GLY A 1 103 ? -6.770 -12.678 -8.038 1.00 91.25 103 GLY A N 1
ATOM 823 C CA . GLY A 1 103 ? -6.192 -13.175 -6.802 1.00 91.25 103 GLY A CA 1
ATOM 824 C C . GLY A 1 103 ? -7.156 -13.160 -5.616 1.00 91.25 103 GLY A C 1
ATOM 825 O O . GLY A 1 103 ? -8.339 -12.826 -5.696 1.00 91.25 103 GLY A O 1
ATOM 826 N N . VAL A 1 104 ? -6.617 -13.520 -4.450 1.00 93.25 104 VAL A N 1
ATOM 827 C CA . VAL A 1 104 ? -7.380 -13.497 -3.198 1.00 93.25 104 VAL A CA 1
ATOM 828 C C . VAL A 1 104 ? -7.720 -12.053 -2.829 1.00 93.25 104 VAL A C 1
ATOM 830 O O . VAL A 1 104 ? -6.841 -11.188 -2.793 1.00 93.25 104 VAL A O 1
ATOM 833 N N . LYS A 1 105 ? -8.993 -11.811 -2.499 1.00 95.50 105 LYS A N 1
ATOM 834 C CA . LYS A 1 105 ? -9.457 -10.542 -1.930 1.00 95.50 105 LYS A CA 1
ATOM 835 C C . LY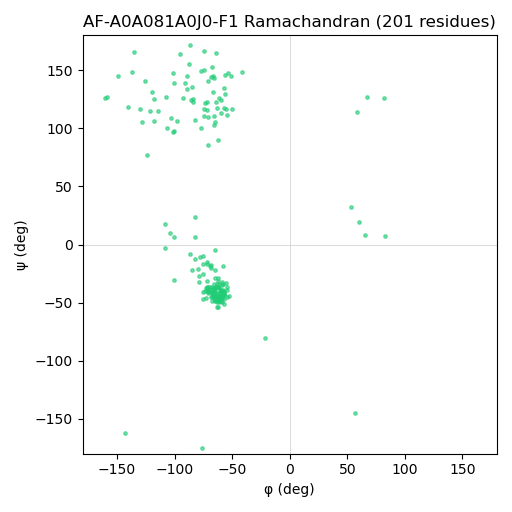S A 1 105 ? -9.278 -10.569 -0.416 1.00 95.50 105 LYS A C 1
ATOM 837 O O . LYS A 1 105 ? -9.770 -11.477 0.249 1.00 95.50 105 LYS A O 1
ATOM 842 N N . VAL A 1 106 ? -8.558 -9.589 0.120 1.00 96.38 106 VAL A N 1
ATOM 843 C CA . VAL A 1 106 ? -8.252 -9.486 1.554 1.00 96.38 106 VAL A CA 1
ATOM 844 C C . VAL A 1 106 ? -8.815 -8.182 2.094 1.00 96.38 106 VAL A C 1
ATOM 846 O O . VAL A 1 106 ? -8.580 -7.121 1.526 1.00 96.38 106 VAL A O 1
ATOM 849 N N . VAL A 1 107 ? -9.535 -8.253 3.209 1.00 96.94 107 VAL A N 1
ATOM 850 C CA . VAL A 1 107 ? -10.063 -7.079 3.908 1.00 96.94 107 VAL A CA 1
ATOM 851 C C . VAL A 1 107 ? -9.258 -6.866 5.186 1.00 96.94 107 VAL A C 1
ATOM 853 O O . VAL A 1 107 ? -9.108 -7.783 5.990 1.00 96.94 107 VAL A O 1
ATOM 856 N N . ILE A 1 108 ? -8.737 -5.656 5.360 1.00 97.25 108 ILE A N 1
ATOM 857 C CA . ILE A 1 108 ? -8.129 -5.163 6.594 1.00 97.25 108 ILE A CA 1
ATOM 858 C C . ILE A 1 108 ? -9.122 -4.174 7.194 1.00 97.25 108 ILE A C 1
ATOM 860 O O . ILE A 1 108 ? -9.214 -3.030 6.745 1.00 97.25 108 ILE A O 1
ATOM 864 N N . ASP A 1 109 ? -9.880 -4.632 8.184 1.00 97.06 109 ASP A N 1
ATOM 865 C CA . ASP A 1 109 ? -10.898 -3.813 8.828 1.00 97.06 109 ASP A CA 1
ATOM 866 C C . ASP A 1 109 ? -10.300 -2.934 9.930 1.00 97.06 109 ASP A C 1
ATOM 868 O O . ASP A 1 109 ? -9.605 -3.419 10.823 1.00 97.06 109 ASP A O 1
ATOM 872 N N . CYS A 1 110 ? -10.542 -1.627 9.836 1.00 97.75 110 CYS A N 1
ATOM 873 C CA . CYS A 1 110 ? -10.042 -0.618 10.769 1.00 97.75 110 CYS A CA 1
ATOM 874 C C . CYS A 1 110 ? -11.148 -0.039 11.671 1.00 97.75 110 CYS A C 1
ATOM 876 O O . CYS A 1 110 ? -10.946 1.020 12.260 1.00 97.75 110 CYS A O 1
ATOM 878 N N . GLU A 1 111 ? -12.302 -0.707 11.795 1.00 97.31 111 GLU A N 1
ATOM 879 C CA . GLU A 1 111 ? -13.428 -0.247 12.628 1.00 97.31 111 GLU A CA 1
ATOM 880 C C . GLU A 1 111 ? -13.041 -0.060 14.108 1.00 97.31 111 GLU A C 1
ATOM 882 O O . GLU A 1 111 ? -13.478 0.893 14.747 1.00 97.31 111 GLU A O 1
ATOM 887 N N . PHE A 1 112 ? -12.129 -0.886 14.629 1.00 95.69 112 PHE A N 1
ATOM 888 C CA . PHE A 1 112 ? -11.668 -0.852 16.026 1.00 95.69 112 PHE A CA 1
ATOM 889 C C . PHE A 1 112 ? -10.583 0.198 16.307 1.00 95.69 112 PHE A C 1
ATOM 891 O O . PHE A 1 112 ? -9.783 0.044 17.232 1.00 95.69 112 PHE A O 1
ATOM 898 N N . GLU A 1 113 ? -10.493 1.263 15.503 1.00 96.56 113 GLU A N 1
ATOM 899 C CA . GLU A 1 113 ? -9.458 2.277 15.700 1.00 96.56 113 GLU A CA 1
ATOM 900 C C . GLU A 1 113 ? -9.509 2.903 17.098 1.00 96.56 113 GLU A C 1
ATOM 902 O O . GLU A 1 113 ? -8.463 3.099 17.718 1.00 96.56 113 GLU A O 1
ATOM 907 N N . GLU A 1 114 ? -10.699 3.208 17.605 1.00 96.88 114 GLU A N 1
ATOM 908 C CA . GLU A 1 114 ? -10.859 3.896 18.891 1.00 96.88 114 GLU A CA 1
ATOM 909 C C . GLU A 1 114 ? -10.470 3.033 20.100 1.00 96.88 114 GLU A C 1
ATOM 911 O O . GLU A 1 114 ? -10.155 3.566 21.163 1.00 96.88 114 GLU A O 1
ATOM 916 N N . GLU A 1 115 ? -10.401 1.711 19.933 1.00 97.50 115 GLU A N 1
ATOM 917 C CA . GLU A 1 115 ? -9.920 0.787 20.966 1.00 97.50 115 GLU A CA 1
ATOM 918 C C . GLU A 1 115 ? -8.386 0.693 21.007 1.00 97.50 115 GLU A C 1
ATOM 920 O O . GLU A 1 115 ? -7.813 0.178 21.968 1.00 97.50 115 GLU A O 1
ATOM 925 N N . MET A 1 116 ? -7.700 1.215 19.986 1.00 97.31 116 MET A N 1
ATOM 926 C CA . MET A 1 116 ? -6.244 1.191 19.898 1.00 97.31 116 MET A CA 1
ATOM 927 C C . MET A 1 116 ? -5.606 2.437 20.507 1.00 97.31 116 MET A C 1
ATOM 929 O O . MET A 1 116 ? -5.981 3.579 20.234 1.00 97.31 116 MET A O 1
ATOM 933 N N . ASN A 1 117 ? -4.511 2.241 21.236 1.00 98.00 117 ASN A N 1
ATOM 934 C CA . ASN A 1 117 ? -3.647 3.343 21.638 1.00 98.00 117 ASN A CA 1
ATOM 935 C C . ASN A 1 117 ? -2.794 3.856 20.460 1.00 98.00 117 ASN A C 1
ATOM 937 O O . ASN A 1 117 ? -2.615 3.199 19.433 1.00 98.00 117 ASN A O 1
ATOM 941 N N . GLU A 1 118 ? -2.174 5.030 20.613 1.00 97.75 118 GLU A N 1
ATOM 942 C CA . GLU A 1 118 ? -1.367 5.627 19.538 1.00 97.75 118 GLU A CA 1
ATOM 943 C C . GLU A 1 118 ? -0.248 4.720 18.993 1.00 97.75 118 GLU A C 1
ATOM 945 O O . GLU A 1 118 ? 0.129 4.829 17.821 1.00 97.75 118 GLU A O 1
ATOM 950 N N . LYS A 1 119 ? 0.359 3.880 19.843 1.00 97.94 119 LYS A N 1
ATOM 951 C CA . LYS A 1 119 ? 1.452 2.994 19.421 1.00 97.94 119 LYS A CA 1
ATOM 952 C C . LYS A 1 119 ? 0.915 1.850 18.572 1.00 97.94 119 LYS A C 1
ATOM 954 O O . LYS A 1 119 ? 1.570 1.483 17.596 1.00 97.94 119 LYS A O 1
ATOM 959 N N . GLU A 1 120 ? -0.255 1.325 18.910 1.00 98.25 120 GLU A N 1
ATOM 960 C CA . GLU A 1 120 ? -0.970 0.317 18.126 1.00 98.25 120 GLU A CA 1
ATOM 961 C C . GLU A 1 120 ? -1.400 0.889 16.778 1.00 98.25 120 GLU A C 1
ATOM 963 O O . GLU A 1 120 ? -1.008 0.331 15.756 1.00 98.25 120 GLU A O 1
ATOM 968 N N . LYS A 1 121 ? -2.026 2.076 16.741 1.00 98.31 121 LYS A N 1
ATOM 969 C CA . LYS A 1 121 ? -2.393 2.761 15.483 1.00 98.31 121 LYS A CA 1
ATOM 970 C C . LYS A 1 121 ? -1.184 2.953 14.554 1.00 98.31 121 LYS A C 1
ATOM 972 O O . LYS A 1 121 ? -1.239 2.662 13.355 1.00 98.31 121 LYS A O 1
ATOM 977 N N . LYS A 1 122 ? -0.042 3.394 15.104 1.00 98.00 122 LYS A N 1
ATOM 978 C CA . LYS A 1 122 ? 1.235 3.528 14.367 1.00 98.00 122 LYS A CA 1
ATOM 979 C C . LYS A 1 122 ? 1.804 2.179 13.919 1.00 98.00 122 LYS A C 1
ATOM 981 O O . LYS A 1 122 ? 2.451 2.108 12.873 1.00 98.00 122 LYS A O 1
ATOM 986 N N . SER A 1 123 ? 1.617 1.125 14.707 1.00 98.12 123 SER A N 1
ATOM 987 C CA . SER A 1 123 ? 2.083 -0.223 14.372 1.00 98.12 123 SER A CA 1
ATOM 988 C C . SER A 1 123 ? 1.241 -0.831 13.257 1.00 98.12 123 SER A C 1
ATOM 990 O O . SER A 1 123 ? 1.813 -1.294 12.274 1.00 98.12 123 SER A O 1
ATOM 992 N N . LEU A 1 124 ? -0.086 -0.733 13.337 1.00 98.31 124 LEU A N 1
ATOM 993 C CA . LEU A 1 124 ? -1.005 -1.188 12.297 1.00 98.31 124 LEU A CA 1
ATOM 994 C C . LEU A 1 124 ? -0.741 -0.476 10.964 1.00 98.31 124 LEU A C 1
ATOM 996 O O . LEU A 1 124 ? -0.586 -1.127 9.934 1.00 98.31 124 LEU A O 1
ATOM 1000 N N . SER A 1 125 ? -0.546 0.846 10.989 1.00 98.25 125 SER A N 1
ATOM 1001 C CA . SER A 1 125 ? -0.189 1.619 9.786 1.00 98.25 125 SER A CA 1
ATOM 1002 C C . SER A 1 125 ? 1.097 1.097 9.118 1.00 98.25 125 SER A C 1
ATOM 1004 O O . SER A 1 125 ? 1.185 0.991 7.894 1.00 98.25 125 SER A O 1
ATOM 1006 N N . GLN A 1 126 ? 2.103 0.721 9.916 1.00 98.19 126 GLN A N 1
ATOM 1007 C CA . GLN A 1 126 ? 3.336 0.117 9.403 1.00 98.19 126 GLN A CA 1
ATOM 1008 C C . GLN A 1 126 ? 3.117 -1.304 8.882 1.00 98.19 126 GLN A C 1
ATOM 1010 O O . GLN A 1 126 ? 3.695 -1.661 7.860 1.00 98.19 126 GLN A O 1
ATOM 1015 N N . GLN A 1 127 ? 2.294 -2.114 9.546 1.00 98.31 127 GLN A N 1
ATOM 1016 C CA . GLN A 1 127 ? 1.962 -3.464 9.084 1.00 98.31 127 GLN A CA 1
ATOM 1017 C C . GLN A 1 127 ? 1.244 -3.428 7.729 1.00 98.31 127 GLN A C 1
ATOM 1019 O O . GLN A 1 127 ? 1.607 -4.190 6.833 1.00 98.31 127 GLN A O 1
ATOM 1024 N N . ILE A 1 128 ? 0.315 -2.487 7.530 1.00 98.38 128 ILE A N 1
ATOM 1025 C CA . ILE A 1 128 ? -0.340 -2.236 6.238 1.00 98.38 128 ILE A CA 1
ATOM 1026 C C . ILE A 1 128 ? 0.701 -1.848 5.174 1.00 98.38 128 ILE A C 1
ATOM 1028 O O . ILE A 1 128 ? 0.748 -2.446 4.098 1.00 98.38 128 ILE A O 1
ATOM 1032 N N . MET A 1 129 ? 1.603 -0.911 5.489 1.00 98.19 129 MET A N 1
ATOM 1033 C CA . MET A 1 129 ? 2.696 -0.510 4.592 1.00 98.19 129 MET A CA 1
ATOM 1034 C C . MET A 1 129 ? 3.612 -1.681 4.211 1.00 98.19 129 MET A C 1
ATOM 1036 O O . MET A 1 129 ? 3.984 -1.832 3.044 1.00 98.19 129 MET A O 1
ATOM 1040 N N . PHE A 1 130 ? 4.005 -2.511 5.179 1.00 98.12 130 PHE A N 1
ATOM 1041 C CA . PHE A 1 130 ? 4.840 -3.679 4.918 1.00 98.12 130 PHE A CA 1
ATOM 1042 C C . PHE A 1 130 ? 4.101 -4.714 4.073 1.00 98.12 130 PHE A C 1
ATOM 1044 O O . PHE A 1 130 ? 4.693 -5.240 3.129 1.00 98.12 130 PHE A O 1
ATOM 1051 N N . SER A 1 131 ? 2.814 -4.937 4.343 1.00 97.88 131 SER A N 1
ATOM 1052 C CA . SER A 1 131 ? 1.957 -5.827 3.556 1.00 97.88 131 SER A CA 1
ATOM 1053 C C . SER A 1 131 ? 1.891 -5.381 2.097 1.00 97.88 131 SER A C 1
ATOM 1055 O O . SER A 1 131 ? 2.142 -6.190 1.206 1.00 97.88 131 SER A O 1
ATOM 1057 N N . TYR A 1 132 ? 1.691 -4.085 1.831 1.00 98.12 132 TYR A N 1
ATOM 1058 C CA . TYR A 1 132 ? 1.773 -3.529 0.475 1.00 98.12 132 TYR A CA 1
ATOM 1059 C C . TYR A 1 132 ? 3.156 -3.748 -0.163 1.00 98.12 132 TYR A C 1
ATOM 1061 O O . TYR A 1 132 ? 3.275 -4.181 -1.313 1.00 98.12 132 TYR A O 1
ATOM 1069 N N . GLY A 1 133 ? 4.228 -3.493 0.593 1.00 97.19 133 GLY A N 1
ATOM 1070 C CA . GLY A 1 133 ? 5.603 -3.660 0.123 1.00 97.19 133 GLY A CA 1
ATOM 1071 C C . GLY A 1 133 ? 5.958 -5.097 -0.276 1.00 97.19 133 GLY A C 1
ATOM 1072 O O . GLY A 1 133 ? 6.743 -5.288 -1.213 1.00 97.19 133 GLY A O 1
ATOM 1073 N N . VAL A 1 134 ? 5.394 -6.087 0.420 1.00 97.19 134 VAL A N 1
ATOM 1074 C CA . VAL A 1 134 ? 5.501 -7.513 0.083 1.00 97.19 134 VAL A CA 1
ATOM 1075 C C . VAL A 1 134 ? 4.597 -7.847 -1.104 1.00 97.19 134 VAL A C 1
ATOM 1077 O O . VAL A 1 134 ? 5.083 -8.436 -2.070 1.00 97.19 134 VAL A O 1
ATOM 1080 N N . ASN A 1 135 ? 3.335 -7.402 -1.090 1.00 97.44 135 ASN A N 1
ATOM 1081 C CA . ASN A 1 135 ? 2.359 -7.699 -2.139 1.00 97.44 135 ASN A CA 1
ATOM 1082 C C . ASN A 1 135 ? 2.832 -7.249 -3.524 1.00 97.44 135 ASN A C 1
ATOM 1084 O O . ASN A 1 135 ? 2.796 -8.030 -4.469 1.00 97.44 135 ASN A O 1
ATOM 1088 N N . ARG A 1 136 ? 3.411 -6.043 -3.627 1.00 96.06 136 ARG A N 1
ATOM 1089 C CA . ARG A 1 136 ? 3.949 -5.480 -4.881 1.00 96.06 136 ARG A CA 1
ATOM 1090 C C . ARG A 1 136 ? 5.033 -6.340 -5.546 1.00 96.06 136 ARG A C 1
ATOM 1092 O O . ARG A 1 136 ? 5.366 -6.134 -6.709 1.00 96.06 136 ARG A O 1
ATOM 1099 N N . LYS A 1 137 ? 5.649 -7.254 -4.796 1.00 94.69 137 LYS A N 1
ATOM 1100 C CA . LYS A 1 137 ? 6.693 -8.171 -5.279 1.00 94.69 137 LYS A CA 1
ATOM 1101 C C . LYS A 1 137 ? 6.201 -9.616 -5.382 1.00 94.69 137 LYS A C 1
ATOM 1103 O O . LYS A 1 137 ? 6.984 -10.478 -5.782 1.00 94.69 137 LYS A O 1
ATOM 1108 N N . SER A 1 138 ? 4.960 -9.885 -4.981 1.00 94.25 138 SER A N 1
ATOM 1109 C CA . SER A 1 138 ? 4.373 -11.217 -5.017 1.00 94.25 138 SER A CA 1
ATOM 1110 C C . SER A 1 138 ? 4.159 -11.668 -6.459 1.00 94.25 138 SER A C 1
ATOM 1112 O O . SER A 1 138 ? 3.820 -10.869 -7.329 1.00 94.25 138 SER A O 1
ATOM 1114 N N .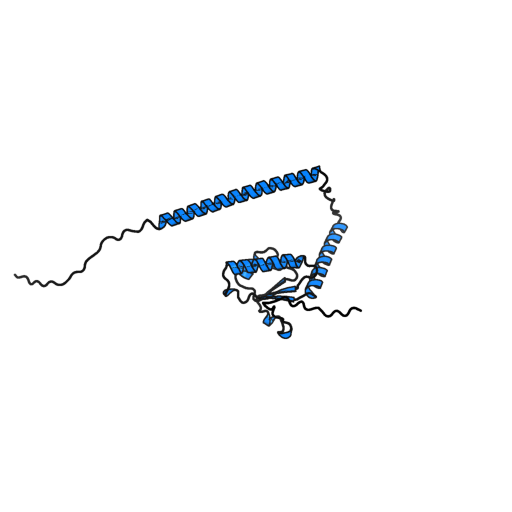 ARG A 1 139 ? 4.347 -12.968 -6.705 1.00 92.62 139 ARG A N 1
ATOM 1115 C CA . ARG A 1 139 ? 3.955 -13.605 -7.974 1.00 92.62 139 ARG A CA 1
ATOM 1116 C C . ARG A 1 139 ? 2.445 -13.818 -8.061 1.00 92.62 139 ARG A C 1
ATOM 1118 O O . ARG A 1 139 ? 1.908 -13.879 -9.155 1.00 92.62 139 ARG A O 1
ATOM 1125 N N . THR A 1 140 ? 1.799 -13.922 -6.906 1.00 94.62 140 THR A N 1
ATOM 1126 C CA . THR A 1 140 ? 0.355 -14.072 -6.730 1.00 94.62 140 THR A CA 1
ATOM 1127 C C . THR A 1 140 ? -0.103 -12.927 -5.826 1.00 94.62 140 THR A C 1
ATOM 1129 O O . THR A 1 140 ? -0.181 -13.103 -4.603 1.00 94.62 140 THR A O 1
ATOM 1132 N N . PRO A 1 141 ? -0.224 -11.702 -6.362 1.00 97.50 141 PRO A N 1
ATOM 1133 C CA . PRO A 1 141 ? -0.632 -10.559 -5.561 1.00 97.50 141 PRO A CA 1
ATOM 1134 C C . PRO A 1 141 ? -2.083 -10.712 -5.094 1.00 97.50 141 PRO A C 1
ATOM 1136 O O . PRO A 1 141 ? -2.921 -11.261 -5.801 1.00 97.50 141 PRO A O 1
ATOM 1139 N N . MET A 1 142 ? -2.370 -10.226 -3.892 1.00 97.31 142 MET A N 1
ATOM 1140 C CA . MET A 1 142 ? -3.734 -10.082 -3.385 1.00 97.31 142 MET A CA 1
ATOM 1141 C C . MET A 1 142 ? -4.325 -8.734 -3.808 1.00 97.31 142 MET A C 1
ATOM 1143 O O . MET A 1 142 ? -3.577 -7.766 -3.996 1.00 97.31 142 MET A O 1
ATOM 1147 N N . ASN A 1 143 ? -5.653 -8.658 -3.880 1.00 97.69 143 ASN A N 1
ATOM 1148 C CA . ASN A 1 143 ? -6.394 -7.400 -3.942 1.00 97.69 143 ASN A CA 1
ATOM 1149 C C . ASN A 1 143 ? -6.888 -7.046 -2.530 1.00 97.69 143 ASN A C 1
ATOM 1151 O O . ASN A 1 143 ? -7.774 -7.702 -1.981 1.00 97.69 143 ASN A O 1
ATOM 1155 N N . ALA A 1 144 ? -6.257 -6.050 -1.912 1.00 97.94 144 ALA A N 1
ATOM 1156 C CA . ALA A 1 144 ? -6.498 -5.674 -0.528 1.00 97.94 144 ALA A CA 1
ATOM 1157 C C . ALA A 1 144 ? -7.419 -4.452 -0.408 1.00 97.94 144 ALA A C 1
ATOM 1159 O O . ALA A 1 144 ? -7.247 -3.450 -1.103 1.00 97.94 144 ALA A O 1
ATOM 1160 N N . TYR A 1 145 ? -8.338 -4.497 0.551 1.00 98.19 145 TYR A N 1
ATOM 1161 C CA . TYR A 1 145 ? -9.219 -3.396 0.923 1.00 98.19 145 TYR A CA 1
ATOM 1162 C C . TYR A 1 145 ? -8.947 -3.006 2.371 1.00 98.19 145 TYR A C 1
ATOM 1164 O O . TYR A 1 145 ? -9.001 -3.849 3.259 1.00 98.19 145 TYR A O 1
ATOM 1172 N N . ILE A 1 146 ? -8.654 -1.732 2.609 1.00 98.38 146 ILE A N 1
ATOM 1173 C CA . ILE A 1 146 ? -8.517 -1.156 3.946 1.00 98.38 146 ILE A CA 1
ATOM 1174 C C . ILE A 1 146 ? -9.830 -0.426 4.222 1.00 98.38 146 ILE A C 1
ATOM 1176 O O . ILE A 1 146 ? -10.047 0.677 3.710 1.00 98.38 146 ILE A O 1
ATOM 1180 N N . THR A 1 147 ? -10.732 -1.092 4.936 1.00 98.38 147 THR A N 1
ATOM 1181 C CA . THR A 1 147 ? -12.102 -0.625 5.190 1.00 98.38 147 THR A CA 1
ATOM 1182 C C . THR A 1 147 ? -12.194 0.100 6.515 1.00 98.38 147 THR A C 1
ATOM 1184 O O . THR A 1 147 ? -11.295 -0.008 7.350 1.00 98.38 147 THR A O 1
ATOM 1187 N N . SER A 1 148 ? -13.278 0.853 6.702 1.00 98.25 148 SER A N 1
ATOM 1188 C CA . SER A 1 148 ? -13.491 1.651 7.911 1.00 98.25 148 SER A CA 1
ATOM 1189 C C . SER A 1 148 ? -12.288 2.568 8.182 1.00 98.25 148 SER A C 1
ATOM 1191 O O . SER A 1 148 ? -11.927 2.818 9.325 1.00 98.25 148 SER A O 1
ATOM 1193 N N . LEU A 1 149 ? -11.604 3.046 7.134 1.00 98.06 149 LEU A N 1
ATOM 1194 C CA . LEU A 1 149 ? -10.349 3.782 7.257 1.00 98.06 149 LEU A CA 1
ATOM 1195 C C . LEU A 1 149 ? -10.613 5.257 7.571 1.00 98.06 149 LEU A C 1
ATOM 1197 O O . LEU A 1 149 ? -11.008 6.037 6.699 1.00 98.06 149 LEU A O 1
ATOM 1201 N N . HIS A 1 150 ? -10.342 5.653 8.809 1.00 97.00 150 HIS A N 1
ATOM 1202 C CA . HIS A 1 150 ? -10.508 7.021 9.287 1.00 97.00 150 HIS A CA 1
ATOM 1203 C C . HIS A 1 150 ? -9.389 7.393 10.275 1.00 97.00 150 HIS A C 1
ATOM 1205 O O . HIS A 1 150 ? -8.302 6.816 10.227 1.00 97.00 150 HIS A O 1
ATOM 1211 N N . GLY A 1 151 ? -9.606 8.454 11.055 1.00 97.31 151 GLY A N 1
ATOM 1212 C CA . GLY A 1 151 ? -8.779 8.771 12.215 1.00 97.31 151 GLY A CA 1
ATOM 1213 C C . GLY A 1 151 ? -7.282 8.942 11.945 1.00 97.31 151 GLY A C 1
ATOM 1214 O O . GLY A 1 151 ? -6.839 9.509 10.940 1.00 97.31 151 GLY A O 1
ATOM 1215 N N . ASP A 1 152 ? -6.488 8.508 12.911 1.00 98.12 152 ASP A N 1
ATOM 1216 C CA . ASP A 1 152 ? -5.037 8.578 12.908 1.00 98.12 152 ASP A CA 1
ATOM 1217 C C . ASP A 1 152 ? -4.400 7.491 12.048 1.00 98.12 152 ASP A C 1
ATOM 1219 O O . ASP A 1 152 ? -3.312 7.727 11.516 1.00 98.12 152 ASP A O 1
ATOM 1223 N N . ILE A 1 153 ? -5.049 6.337 11.855 1.00 98.44 153 ILE A N 1
ATOM 1224 C CA . ILE A 1 153 ? -4.546 5.315 10.924 1.00 98.44 153 ILE A CA 1
ATOM 1225 C C . ILE A 1 153 ? -4.523 5.887 9.509 1.00 98.44 153 ILE A C 1
ATOM 1227 O O . ILE A 1 153 ? -3.475 5.851 8.857 1.00 98.44 153 ILE A O 1
ATOM 1231 N N . ARG A 1 154 ? -5.615 6.522 9.062 1.00 98.38 154 ARG A N 1
ATOM 1232 C CA . ARG A 1 154 ? -5.661 7.205 7.762 1.00 98.38 154 ARG A CA 1
ATOM 1233 C C . ARG A 1 154 ? -4.571 8.268 7.649 1.00 98.38 154 ARG A C 1
ATOM 1235 O O . ARG A 1 154 ? -3.782 8.227 6.708 1.00 98.38 154 ARG A O 1
ATOM 1242 N N . LYS A 1 155 ? -4.456 9.165 8.636 1.00 98.38 155 LYS A N 1
ATOM 1243 C CA . LYS A 1 155 ? -3.420 10.218 8.644 1.00 98.38 155 LYS A CA 1
ATOM 1244 C C . LYS A 1 155 ? -2.002 9.649 8.598 1.00 98.38 155 LYS A C 1
ATOM 1246 O O . LYS A 1 155 ? -1.098 10.282 8.057 1.00 98.38 155 LYS A O 1
ATOM 1251 N N . ASN A 1 156 ? -1.758 8.503 9.229 1.00 98.12 156 ASN A N 1
ATOM 1252 C CA . ASN A 1 156 ? -0.448 7.860 9.212 1.00 98.12 156 ASN A CA 1
ATOM 1253 C C . ASN A 1 156 ? -0.139 7.246 7.846 1.00 98.12 156 ASN A C 1
ATOM 1255 O O . ASN A 1 156 ? 0.998 7.371 7.392 1.00 98.12 156 ASN A O 1
ATOM 1259 N N . LEU A 1 157 ? -1.127 6.635 7.188 1.00 98.38 157 LEU A N 1
ATOM 1260 C CA . LEU A 1 157 ? -0.977 6.093 5.838 1.00 98.38 157 LEU A CA 1
ATOM 1261 C C . LEU A 1 157 ? -0.783 7.199 4.792 1.00 98.38 157 LEU A C 1
ATOM 1263 O O . LEU A 1 157 ? 0.103 7.079 3.955 1.00 98.38 157 LEU A O 1
ATOM 1267 N N . GLU A 1 158 ? -1.504 8.317 4.890 1.00 97.94 158 GLU A N 1
ATOM 1268 C CA . GLU A 1 158 ? -1.374 9.461 3.967 1.00 97.94 158 GLU A CA 1
ATOM 1269 C C . GLU A 1 158 ? -0.002 10.155 4.038 1.00 97.94 158 GLU A C 1
ATOM 1271 O O . GLU A 1 158 ? 0.436 10.782 3.076 1.00 97.94 158 GLU A O 1
ATOM 1276 N N . LYS A 1 159 ? 0.735 10.001 5.147 1.00 97.62 159 LYS A N 1
ATOM 1277 C CA . LYS A 1 159 ? 2.139 10.447 5.246 1.00 97.62 159 LYS A CA 1
ATOM 1278 C C . LYS A 1 159 ? 3.096 9.573 4.432 1.00 97.62 159 LYS A C 1
ATOM 1280 O O . LYS A 1 159 ? 4.255 9.952 4.243 1.00 97.62 159 LYS A O 1
ATOM 1285 N N . ILE A 1 160 ? 2.663 8.392 3.997 1.00 97.00 160 ILE A N 1
ATOM 1286 C CA . ILE A 1 160 ? 3.474 7.488 3.190 1.00 97.00 160 ILE A CA 1
ATOM 1287 C C . ILE A 1 160 ? 3.365 7.914 1.729 1.00 97.00 160 ILE A C 1
ATOM 1289 O O . ILE A 1 160 ? 2.285 7.972 1.148 1.00 97.00 160 ILE A O 1
ATOM 1293 N N . SER A 1 161 ? 4.518 8.193 1.121 1.00 95.19 161 SER A N 1
ATOM 1294 C CA . SER A 1 161 ? 4.585 8.597 -0.282 1.00 95.19 161 SER A CA 1
ATOM 1295 C C . SER A 1 161 ? 3.921 7.559 -1.188 1.00 95.19 161 SER A C 1
ATOM 1297 O O . SER A 1 161 ? 4.230 6.364 -1.123 1.00 95.19 161 SER A O 1
ATOM 1299 N N . GLY A 1 162 ? 3.027 8.041 -2.047 1.00 95.12 162 GLY A N 1
ATOM 1300 C CA . GLY A 1 162 ? 2.355 7.217 -3.035 1.00 95.12 162 GLY A CA 1
ATOM 1301 C C . GLY A 1 162 ? 1.139 6.451 -2.510 1.00 95.12 162 GLY A C 1
ATOM 1302 O O . GLY A 1 162 ? 0.676 5.573 -3.226 1.00 95.12 162 GLY A O 1
ATOM 1303 N N . PHE A 1 163 ? 0.674 6.683 -1.271 1.00 97.50 163 PHE A N 1
ATOM 1304 C CA . PHE A 1 163 ? -0.420 5.909 -0.658 1.00 97.50 163 PHE A CA 1
ATOM 1305 C C . PHE A 1 163 ? -1.682 5.850 -1.530 1.00 97.50 163 PHE A C 1
ATOM 1307 O O . PHE A 1 163 ? -2.242 4.773 -1.718 1.00 97.50 163 PHE A O 1
ATOM 1314 N N . HIS A 1 164 ? -2.095 6.977 -2.114 1.00 96.19 164 HIS A N 1
ATOM 1315 C CA . HIS A 1 164 ? -3.274 7.031 -2.984 1.00 96.19 164 HIS A CA 1
ATOM 1316 C C . HIS A 1 164 ? -3.052 6.345 -4.343 1.00 96.19 164 HIS A C 1
ATOM 1318 O O . HIS A 1 164 ? -4.009 6.011 -5.035 1.00 96.19 164 HIS A O 1
ATOM 1324 N N . GLU A 1 165 ? -1.798 6.099 -4.717 1.00 96.50 165 GLU A N 1
ATOM 1325 C CA . GLU A 1 165 ? -1.382 5.431 -5.947 1.00 96.50 165 GLU A CA 1
ATOM 1326 C C . GLU A 1 165 ? -1.012 3.953 -5.732 1.00 96.50 165 GLU A C 1
ATOM 1328 O O . GLU A 1 165 ? -0.508 3.298 -6.655 1.00 96.50 165 GLU A O 1
ATOM 1333 N N . TRP A 1 166 ? -1.221 3.408 -4.528 1.00 97.62 166 TRP A N 1
ATOM 1334 C CA . TRP A 1 166 ? -0.942 2.002 -4.253 1.00 97.62 166 TRP A CA 1
ATOM 1335 C C . TRP A 1 166 ? -1.805 1.088 -5.123 1.00 97.62 166 TRP A C 1
ATOM 1337 O O . TRP A 1 166 ? -3.026 1.170 -5.175 1.00 97.62 166 TRP A O 1
ATOM 1347 N N . GLN A 1 167 ? -1.137 0.184 -5.832 1.00 97.19 167 GLN A N 1
ATOM 1348 C CA . GLN A 1 167 ? -1.782 -0.746 -6.750 1.00 97.19 167 GLN A CA 1
ATOM 1349 C C . GLN A 1 167 ? -2.282 -1.978 -5.996 1.00 97.19 167 GLN A C 1
ATOM 1351 O O . GLN A 1 167 ? -1.532 -2.556 -5.203 1.00 97.19 167 GLN A O 1
ATOM 1356 N N . ALA A 1 168 ? -3.509 -2.411 -6.301 1.00 97.44 168 ALA A N 1
ATOM 1357 C CA . ALA A 1 168 ? -4.192 -3.530 -5.642 1.00 97.44 168 ALA A CA 1
ATOM 1358 C C . ALA A 1 168 ? -4.412 -3.344 -4.126 1.00 97.44 168 ALA A C 1
ATOM 1360 O O . ALA A 1 168 ? -4.595 -4.319 -3.403 1.00 97.44 168 ALA A O 1
ATOM 1361 N N . PHE A 1 169 ? -4.358 -2.103 -3.637 1.00 98.06 169 PHE A N 1
ATOM 1362 C CA . PHE A 1 169 ? -4.677 -1.722 -2.263 1.00 98.06 169 PHE A CA 1
ATOM 1363 C C . PHE A 1 169 ? -5.654 -0.549 -2.318 1.00 98.06 169 PHE A C 1
ATOM 1365 O O . PHE A 1 169 ? -5.303 0.522 -2.804 1.00 98.06 169 PHE A O 1
ATOM 1372 N N . THR A 1 170 ? -6.870 -0.742 -1.817 1.00 97.56 170 THR A N 1
ATOM 1373 C CA . THR A 1 170 ? -7.936 0.264 -1.858 1.00 97.56 170 THR A CA 1
ATOM 1374 C C . THR A 1 170 ? -8.284 0.710 -0.445 1.00 97.56 170 THR A C 1
ATOM 1376 O O . THR A 1 170 ? -8.788 -0.084 0.343 1.00 97.56 170 THR A O 1
ATOM 1379 N N . GLY A 1 171 ? -8.030 1.977 -0.113 1.00 97.56 171 GLY A N 1
ATOM 1380 C CA . GLY A 1 171 ? -8.470 2.578 1.150 1.00 97.56 171 GLY A CA 1
ATOM 1381 C C . GLY A 1 171 ? -9.859 3.203 1.027 1.00 97.56 171 GLY A C 1
ATOM 1382 O O . GLY A 1 171 ? -10.124 3.932 0.073 1.00 97.56 171 GLY A O 1
ATOM 1383 N N . THR A 1 172 ? -10.743 2.941 1.987 1.00 97.75 172 THR A N 1
ATOM 1384 C CA . THR A 1 172 ? -12.112 3.475 2.010 1.00 97.75 172 THR A CA 1
ATOM 1385 C C . THR A 1 172 ? -12.604 3.677 3.437 1.00 97.75 172 THR A C 1
ATOM 1387 O O . THR A 1 172 ? -12.303 2.886 4.326 1.00 97.75 172 THR A O 1
ATOM 1390 N N . SER A 1 173 ? -13.401 4.721 3.657 1.00 97.50 173 SER A N 1
ATOM 1391 C CA . SER A 1 173 ? -14.057 4.965 4.945 1.00 97.50 173 SER A CA 1
ATOM 1392 C C . SER A 1 173 ? -15.292 4.086 5.174 1.00 97.50 173 SER A C 1
ATOM 1394 O O . SER A 1 173 ? -15.825 4.081 6.276 1.00 97.50 173 SER A O 1
ATOM 1396 N N . LYS A 1 174 ? -15.777 3.380 4.144 1.00 97.81 174 LYS A N 1
ATOM 1397 C CA . LYS A 1 174 ? -16.950 2.492 4.234 1.00 97.81 174 LYS A CA 1
ATOM 1398 C C . LYS A 1 174 ? -16.608 1.194 4.965 1.00 97.81 174 LYS A C 1
ATOM 1400 O O . LYS A 1 174 ? -15.474 0.720 4.842 1.00 97.81 174 LYS A O 1
ATOM 1405 N N . SER A 1 175 ? -17.587 0.605 5.652 1.00 96.62 175 SER A N 1
ATOM 1406 C CA . SER A 1 175 ? -17.435 -0.716 6.267 1.00 96.62 175 SER A CA 1
ATOM 1407 C C . SER A 1 175 ? -17.309 -1.795 5.191 1.00 96.62 175 SER A C 1
ATOM 1409 O O . SER A 1 175 ? -17.830 -1.657 4.081 1.00 96.62 175 SER A O 1
ATOM 1411 N N . TYR A 1 176 ? -16.634 -2.900 5.508 1.00 94.62 176 TYR A N 1
ATOM 1412 C CA . TYR A 1 176 ? -16.576 -4.052 4.607 1.00 94.62 176 TYR A CA 1
ATOM 1413 C C . TYR A 1 176 ? -17.963 -4.657 4.354 1.00 94.62 176 TYR A C 1
ATOM 1415 O O . TYR A 1 176 ? -18.209 -5.177 3.266 1.00 94.62 176 TYR A O 1
ATOM 1423 N N . MET A 1 177 ? -18.882 -4.530 5.315 1.00 93.31 177 MET A N 1
ATOM 1424 C CA . MET A 1 177 ? -20.266 -4.994 5.192 1.00 93.31 177 MET A CA 1
ATOM 1425 C C . MET A 1 177 ? -21.049 -4.239 4.109 1.00 93.31 177 MET A C 1
ATOM 1427 O O . MET A 1 177 ? -21.936 -4.815 3.485 1.00 93.31 177 ME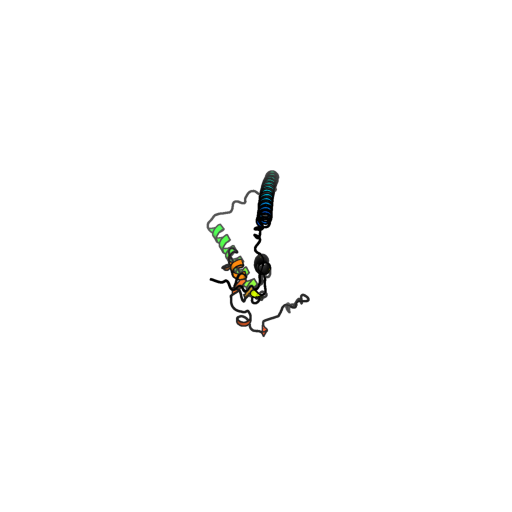T A O 1
ATOM 1431 N N . ASP A 1 178 ? -20.694 -2.978 3.838 1.00 93.12 178 ASP A N 1
ATOM 1432 C CA . ASP A 1 178 ? -21.326 -2.170 2.784 1.00 93.12 178 ASP A CA 1
ATOM 1433 C C . ASP A 1 178 ? -20.789 -2.508 1.385 1.00 93.12 178 ASP A C 1
ATOM 1435 O O . ASP A 1 178 ? -21.405 -2.183 0.368 1.00 93.12 178 ASP A O 1
ATOM 1439 N N . LEU A 1 179 ? -19.594 -3.100 1.321 1.00 90.44 179 LEU A N 1
ATOM 1440 C CA . LEU A 1 179 ? -18.848 -3.330 0.082 1.00 90.44 179 LEU A CA 1
ATOM 1441 C C . LEU A 1 179 ? -18.975 -4.766 -0.424 1.00 90.44 179 LEU A C 1
ATOM 1443 O O . LEU A 1 179 ? -18.913 -4.997 -1.632 1.00 90.44 179 LEU A O 1
ATOM 1447 N N . PHE A 1 180 ? -19.138 -5.727 0.484 1.00 91.44 180 PHE A N 1
ATOM 1448 C CA . PHE A 1 180 ? -19.117 -7.150 0.175 1.00 91.44 180 PHE A CA 1
ATOM 1449 C C . PHE A 1 180 ? -20.375 -7.843 0.685 1.00 91.44 180 PHE A C 1
ATOM 1451 O O . PHE A 1 180 ? -20.859 -7.585 1.783 1.00 91.44 180 PHE A O 1
ATOM 1458 N N . LYS A 1 181 ? -20.892 -8.783 -0.110 1.00 88.19 181 LYS A N 1
ATOM 1459 C CA . LYS A 1 181 ? -22.010 -9.634 0.311 1.00 88.19 181 LYS A CA 1
ATOM 1460 C C . LYS A 1 181 ? -21.534 -10.617 1.377 1.00 88.19 181 LYS A C 1
ATOM 1462 O O . LYS A 1 181 ? -20.449 -11.187 1.238 1.00 88.19 181 LYS A O 1
ATOM 1467 N N . LYS A 1 182 ? -22.357 -10.869 2.396 1.00 82.81 182 LYS A N 1
ATOM 1468 C CA . LYS A 1 182 ? -22.006 -11.718 3.545 1.00 82.81 182 LYS A CA 1
ATOM 1469 C C . LYS A 1 182 ? -21.528 -13.114 3.135 1.00 82.81 182 LYS A C 1
ATOM 1471 O O . LYS A 1 182 ? -20.593 -13.635 3.727 1.00 82.81 182 LYS A O 1
ATOM 1476 N N . GLU A 1 183 ? -22.107 -13.688 2.086 1.00 82.00 183 GLU A N 1
ATOM 1477 C CA . GLU A 1 183 ? -21.783 -15.031 1.587 1.00 82.00 183 GLU A CA 1
ATOM 1478 C C . GLU A 1 183 ? -20.376 -15.115 0.973 1.00 82.00 183 GLU A C 1
ATOM 1480 O O . GLU A 1 183 ? -19.809 -16.199 0.869 1.00 82.00 183 GLU A O 1
ATOM 1485 N N . SER A 1 184 ? -19.799 -13.978 0.573 1.00 79.12 184 SER A N 1
ATOM 1486 C CA . SER A 1 184 ? -18.432 -13.901 0.042 1.00 79.12 184 SER A CA 1
ATOM 1487 C C . SER A 1 184 ? -17.362 -13.739 1.125 1.00 79.12 184 SER A C 1
ATOM 1489 O O . SER A 1 184 ? -16.170 -13.817 0.826 1.00 79.12 184 SER A O 1
ATOM 1491 N N . LEU A 1 185 ? -17.771 -13.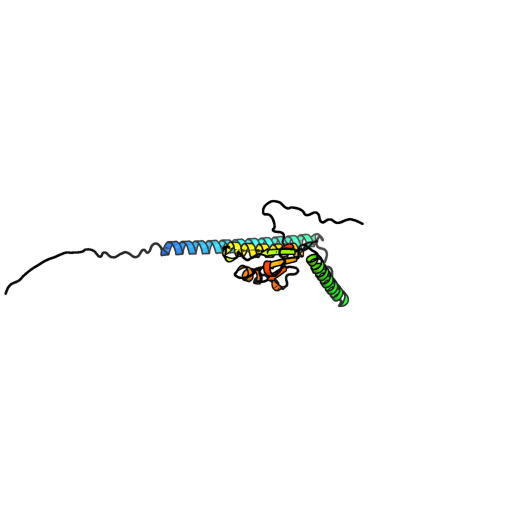517 2.377 1.00 82.62 185 LEU A N 1
ATOM 1492 C CA . LEU A 1 185 ? -16.868 -13.258 3.488 1.00 82.62 185 LEU A CA 1
ATOM 1493 C C . LEU A 1 185 ? -16.520 -14.558 4.208 1.00 82.62 185 LEU A C 1
ATOM 1495 O O . LEU A 1 185 ? -17.386 -15.295 4.673 1.00 82.62 185 LEU A O 1
ATOM 1499 N N . VAL A 1 186 ? -15.223 -14.810 4.339 1.00 81.44 186 VAL A N 1
ATOM 1500 C CA . VAL A 1 186 ? -14.691 -15.914 5.136 1.00 81.44 186 VAL A CA 1
ATOM 1501 C C . VAL A 1 186 ? -13.855 -15.299 6.256 1.00 81.44 186 VAL A C 1
ATOM 1503 O O . VAL A 1 186 ? -12.768 -14.789 5.970 1.00 81.44 186 VAL A O 1
ATOM 1506 N N . PRO A 1 187 ? -14.338 -15.307 7.515 1.00 76.25 187 PRO A N 1
ATOM 1507 C CA . PRO A 1 187 ? -13.542 -14.862 8.650 1.00 76.25 187 PRO A CA 1
ATOM 1508 C C . PRO A 1 187 ? -12.251 -15.674 8.726 1.00 76.25 187 PRO A C 1
ATOM 1510 O O . PRO A 1 187 ? -12.278 -16.897 8.579 1.00 76.25 187 PRO A O 1
ATOM 1513 N N . GLN A 1 188 ? -11.121 -15.005 8.945 1.00 71.06 188 GLN A N 1
ATOM 1514 C CA . GLN A 1 188 ? -9.860 -15.699 9.191 1.00 71.06 188 GLN A CA 1
ATOM 1515 C C . GLN A 1 188 ? -9.897 -16.264 10.621 1.00 71.06 188 GLN A C 1
ATOM 1517 O O . GLN A 1 188 ? -10.018 -15.478 11.564 1.00 71.06 188 GLN A O 1
ATOM 1522 N N . PRO A 1 189 ? -9.848 -17.595 10.811 1.00 64.94 189 PRO A N 1
ATOM 1523 C CA . PRO A 1 189 ? -9.820 -18.174 12.147 1.00 64.94 189 PRO A CA 1
ATOM 1524 C C . PRO A 1 189 ? -8.516 -17.799 12.863 1.00 64.94 189 PRO A C 1
ATOM 1526 O O . PRO A 1 189 ? -7.450 -17.741 12.251 1.00 64.94 189 PRO A O 1
ATOM 1529 N N . LEU A 1 190 ? -8.606 -17.564 14.175 1.00 62.78 190 LEU A N 1
ATOM 1530 C CA . LEU A 1 190 ? -7.455 -17.243 15.032 1.00 62.78 190 LEU A CA 1
ATOM 1531 C C . LEU A 1 190 ? -6.490 -18.436 15.203 1.00 62.78 190 LEU A C 1
ATOM 1533 O O . LEU A 1 190 ? -5.329 -18.236 15.550 1.00 62.78 190 LEU A O 1
ATOM 1537 N N . GLU A 1 191 ? -6.945 -19.656 14.894 1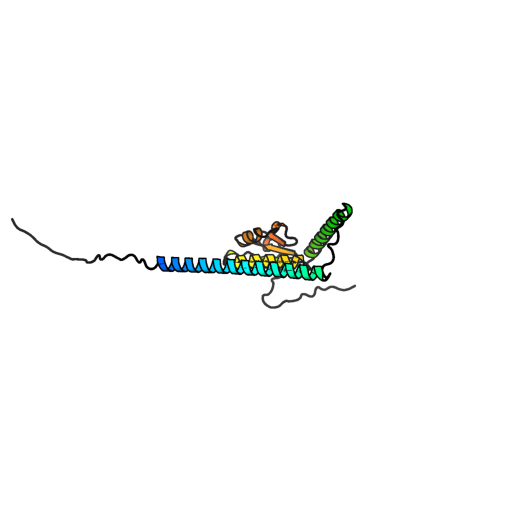.00 46.25 191 GLU A N 1
ATOM 1538 C CA . GLU A 1 191 ? -6.190 -20.903 15.021 1.00 46.25 191 GLU A CA 1
ATOM 1539 C C . GLU A 1 191 ? -6.087 -21.619 13.655 1.00 46.25 191 GLU A C 1
ATOM 1541 O O . GLU A 1 191 ? -7.084 -22.093 13.111 1.00 46.25 191 GLU A O 1
ATOM 1546 N N . GLY A 1 192 ? -4.868 -21.733 13.114 1.00 50.50 192 GLY A N 1
ATOM 1547 C CA . GLY A 1 192 ? -4.528 -22.631 12.001 1.00 50.50 192 GLY A CA 1
ATOM 1548 C C . GLY A 1 192 ? -4.851 -22.135 10.581 1.00 50.50 192 GLY A C 1
ATOM 1549 O O . GLY A 1 192 ? -5.990 -21.851 10.222 1.00 50.50 192 GLY A O 1
ATOM 1550 N N . TYR A 1 193 ? -3.833 -22.133 9.712 1.00 45.97 193 TYR A N 1
ATOM 1551 C CA . TYR A 1 193 ? -4.007 -21.981 8.265 1.00 45.97 193 TYR A CA 1
ATOM 1552 C C . TYR A 1 193 ? -4.758 -23.198 7.705 1.00 45.97 193 TYR A C 1
ATOM 1554 O O . TYR A 1 193 ? -4.162 -24.253 7.495 1.00 45.97 193 TYR A O 1
ATOM 1562 N N . HIS A 1 194 ? -6.051 -23.062 7.413 1.00 50.28 194 HIS A N 1
ATOM 1563 C CA . HIS A 1 194 ? -6.711 -23.978 6.485 1.00 50.28 194 HIS A CA 1
ATOM 1564 C C . HIS A 1 194 ? -6.317 -23.583 5.062 1.00 50.28 194 HIS A C 1
ATOM 1566 O O . HIS A 1 194 ? -6.858 -22.637 4.487 1.00 50.28 194 HIS A O 1
ATOM 1572 N N . VAL A 1 195 ? -5.353 -24.306 4.492 1.00 52.69 195 VAL A N 1
ATOM 1573 C CA . VAL A 1 195 ? -5.076 -24.248 3.055 1.00 52.69 195 VAL A CA 1
ATOM 1574 C C . VAL A 1 195 ? -6.307 -24.810 2.348 1.00 52.69 195 VAL A C 1
ATOM 1576 O O . VAL A 1 195 ? -6.551 -26.013 2.380 1.00 52.69 195 VAL A O 1
ATOM 1579 N N . ARG A 1 196 ? -7.119 -23.944 1.731 1.00 56.88 196 ARG A N 1
ATOM 1580 C CA . ARG A 1 196 ? -8.109 -24.414 0.759 1.00 56.88 196 ARG A CA 1
ATOM 1581 C C . ARG A 1 196 ? -7.344 -24.853 -0.480 1.00 56.88 196 ARG A C 1
ATOM 1583 O O . ARG A 1 196 ? -6.807 -24.011 -1.197 1.00 56.88 196 ARG A O 1
ATOM 1590 N N . GLU A 1 197 ? -7.297 -26.154 -0.733 1.00 51.88 197 GLU A N 1
ATOM 1591 C CA . GLU A 1 197 ? -6.896 -26.640 -2.046 1.00 51.88 197 GLU A CA 1
ATOM 1592 C C . GLU A 1 197 ? -7.958 -26.194 -3.055 1.00 51.88 197 GLU A C 1
ATOM 1594 O O . GLU A 1 197 ? -9.115 -26.613 -3.006 1.00 51.88 197 GLU A O 1
ATOM 1599 N N . GLY A 1 198 ? -7.584 -25.260 -3.930 1.00 48.09 198 GLY A N 1
ATOM 1600 C CA . GLY A 1 198 ? -8.408 -24.893 -5.071 1.00 48.09 198 GLY A CA 1
ATOM 1601 C C . GLY A 1 198 ? -8.547 -26.109 -5.978 1.00 48.09 198 GLY A C 1
ATOM 1602 O O . GLY A 1 198 ? -7.548 -26.609 -6.494 1.00 48.09 198 GLY A O 1
ATOM 1603 N N . GLY A 1 199 ? -9.779 -26.589 -6.153 1.00 45.88 199 GLY A N 1
ATOM 1604 C CA . GLY A 1 199 ? -10.114 -27.665 -7.079 1.00 45.88 199 GLY A CA 1
ATOM 1605 C C . GLY A 1 199 ? -9.802 -27.259 -8.516 1.00 45.88 199 GLY A C 1
ATOM 1606 O O . GLY A 1 199 ? -10.638 -26.678 -9.199 1.00 45.88 199 GLY A O 1
ATOM 1607 N N . GLY A 1 200 ? -8.582 -27.548 -8.960 1.00 38.00 200 GLY A N 1
ATOM 1608 C CA . GLY A 1 200 ? -8.167 -27.471 -10.351 1.00 38.00 200 GLY A CA 1
ATOM 1609 C C . GLY A 1 200 ? -8.156 -28.868 -10.954 1.00 38.00 200 GLY A C 1
ATOM 1610 O O . GLY A 1 200 ? -7.174 -29.599 -10.816 1.00 38.00 200 GLY A O 1
ATOM 1611 N N . THR A 1 201 ? -9.235 -29.242 -11.638 1.00 43.78 201 THR A N 1
ATOM 1612 C CA . THR A 1 201 ? -9.204 -30.325 -12.625 1.00 43.78 201 THR A CA 1
ATOM 1613 C C . THR A 1 201 ? -8.209 -29.947 -13.714 1.00 43.78 201 THR A C 1
ATOM 1615 O O . THR A 1 201 ? -8.415 -28.981 -14.446 1.00 43.78 201 THR A O 1
ATOM 1618 N N . ARG A 1 202 ? -7.108 -30.698 -13.794 1.00 40.06 202 ARG A N 1
ATOM 1619 C CA . ARG A 1 202 ? -6.203 -30.663 -14.943 1.00 40.06 202 ARG A CA 1
ATOM 1620 C C . ARG A 1 202 ? -6.891 -31.393 -16.096 1.00 40.06 202 ARG A C 1
ATOM 1622 O O . ARG A 1 202 ? -7.228 -32.568 -15.947 1.00 40.06 202 ARG A O 1
ATOM 1629 N N . HIS A 1 203 ? -7.077 -30.699 -17.209 1.00 42.84 203 HIS A N 1
ATOM 1630 C CA . HIS A 1 203 ? -7.193 -31.308 -18.528 1.00 42.84 203 HIS A CA 1
ATOM 1631 C C . HIS A 1 203 ? -5.940 -30.948 -19.315 1.00 42.84 203 HIS A C 1
ATOM 1633 O O . HIS A 1 203 ? -5.483 -29.789 -19.172 1.00 42.84 203 HIS A O 1
#

Organism: NCBI:txid1317066

Sequence (203 aa):
MVDISASTKQPEPEQPVAVDEKSSGEDAKKLSKRAMRKEKRRLQSEERKAVKKLKRKEQQRVKKANGLIPPPKELDMSEEAVQRRKDRAIARREAYLMAAEEGVKVVIDCEFEEEMNEKEKKSLSQQIMFSYGVNRKSRTPMNAYITSLHGDIRKNLEKISGFHEWQAFTGTSKSYMDLFKKESLVPQPLEGYHVREGGGTRH

Nearest PDB structures (foldseek):
  8cbl-assembly1_F  TM=5.814E-01  e=1.147E-07  Homo sapiens
  9gch-assembly1_F  TM=6.186E-01  e=2.222E-07  Homo sapiens
  8cbo-assembly1_E  TM=7.567E-01  e=2.106E-06  Homo sapiens
  7onu-assembly1_F  TM=6.157E-01  e=4.915E-07  Homo sapiens
  8cbk-assembly1_F  TM=5.791E-01  e=5.610E-07  Homo sapiens

Secondary structure (DSSP, 8-state):
--------------------THHHHHHHHHHHHHHHHHHHHHHHHHHHHHHHHHHHHHHHHHHHHTT-SPPPP----SHHHHHHHHHHHHHHHHHHHHHHHSS-EEEEE-GGGGGS-HHHHHHHHHHHHHHHHHHTT-SS--EEEEES--HHHHHHHHTSTTGGG-TTEEE-SS-HHHHS-GGG--PPPSS------------

pLDDT: mean 81.07, std 21.41, range [29.36, 98.44]